Protein AF-A0A0Q4UFB0-F1 (afdb_monomer_lite)

Secondary structure (DSSP, 8-state):
--PPP----GGGSS---------------TT--THHHHHHHHHHHHHHHHHHHHHTGGG--TTSPPPPHHHHIIIII-HHHHHHHHHTT---HHHHHHHHHHHHHHHHHHTTSHHHHHHHHHHHHPPPEEEEEEEEEEEEEEEEEEETT---STTTTSSSPSEEEEEEEEEEEEEEEEEEEPPTTPPPHHHHHHHHHHHHHHHHHHHHHHHHHHHHHHHHHHHHHHHHHHHHHHHHHHHHHHHHHHHHHHHHHHHHHHHHHHTT--

Radius of gyration: 39.66 Å; chains: 1; bounding box: 91×58×121 Å

Foldseek 3Di:
DDWDDWACDLVPLPDDDTDDDDDDPPVDDQPDDCPVLVVLLVVLLVLQVVLLVVQQVVLDDPPDDDDDSVSSCVVAVVSVVQVVCVSVSNDDSVVSSVLSVRLSVNLSSVSPDPVNVVLSVCSSPFFFDWDKDKDKDKDWDWDWDWDQPAPPDPCCCPPVHGDTDTDTDIDIDIDTDIDRGTDPPRDHSVRSSVVSSVSSVVVVVVRVVVNVVVVVVVVVVVVVVVVVVVVVVVVVVVVVVVVVVVVVVVVVVVVVVVVVVVVVVD

Structure (mmCIF, N/CA/C/O backbone):
data_AF-A0A0Q4UFB0-F1
#
_entry.id   AF-A0A0Q4UFB0-F1
#
loop_
_atom_site.group_PDB
_atom_site.id
_atom_site.type_symbol
_atom_site.label_atom_id
_atom_site.label_alt_id
_atom_site.label_comp_id
_atom_site.label_asym_id
_atom_site.label_entity_id
_atom_site.label_seq_id
_atom_site.pdbx_PDB_ins_code
_atom_site.Cartn_x
_atom_site.Cartn_y
_atom_site.Cartn_z
_atom_site.occupancy
_atom_site.B_iso_or_equiv
_atom_site.auth_seq_id
_atom_site.auth_comp_id
_atom_site.auth_asym_id
_atom_site.auth_atom_id
_atom_site.pdbx_PDB_model_num
ATOM 1 N N . MET A 1 1 ? 20.503 4.995 -28.055 1.00 33.31 1 MET A N 1
ATOM 2 C CA . MET A 1 1 ? 19.972 6.249 -27.479 1.00 33.31 1 MET A CA 1
ATOM 3 C C . MET A 1 1 ? 19.959 6.023 -25.979 1.00 33.31 1 MET A C 1
ATOM 5 O O . MET A 1 1 ? 19.622 4.920 -25.585 1.00 33.31 1 MET A O 1
ATOM 9 N N . VAL A 1 2 ? 20.458 6.958 -25.170 1.00 28.50 2 VAL A N 1
ATOM 10 C CA . VAL A 1 2 ? 20.540 6.769 -23.712 1.00 28.50 2 VAL A CA 1
ATOM 11 C C . VAL A 1 2 ? 19.119 6.795 -23.151 1.00 28.50 2 VAL A C 1
ATOM 13 O O . VAL A 1 2 ? 18.465 7.832 -23.220 1.00 28.50 2 VAL A O 1
ATOM 16 N N . GLU A 1 3 ? 18.646 5.654 -22.652 1.00 32.62 3 GLU A N 1
ATOM 17 C CA . GLU A 1 3 ? 17.468 5.567 -21.790 1.00 32.62 3 GLU A CA 1
ATOM 18 C C . GLU A 1 3 ? 17.675 6.446 -20.566 1.00 32.62 3 GLU A C 1
ATOM 20 O O . GLU A 1 3 ? 18.623 6.258 -19.801 1.00 32.62 3 GLU A O 1
ATOM 25 N N . GLN A 1 4 ? 16.789 7.416 -20.381 1.00 36.94 4 GLN A N 1
ATOM 26 C CA . GLN A 1 4 ? 16.639 8.035 -19.077 1.00 36.94 4 GLN A CA 1
ATOM 27 C C . GLN A 1 4 ? 15.731 7.132 -18.243 1.00 36.94 4 GLN A C 1
ATOM 29 O O . GLN A 1 4 ? 14.724 6.668 -18.773 1.00 36.94 4 GLN A O 1
ATOM 34 N N . PRO A 1 5 ? 16.081 6.855 -16.979 1.00 38.03 5 PRO A N 1
ATOM 35 C CA . PRO A 1 5 ? 15.213 6.096 -16.093 1.00 38.03 5 PRO A CA 1
ATOM 36 C C . PRO A 1 5 ? 13.892 6.848 -15.899 1.00 38.03 5 PRO A C 1
ATOM 38 O O . PRO A 1 5 ? 13.923 8.040 -15.580 1.00 38.03 5 PRO A O 1
ATOM 41 N N . VAL A 1 6 ? 12.749 6.156 -16.034 1.00 45.28 6 VAL A N 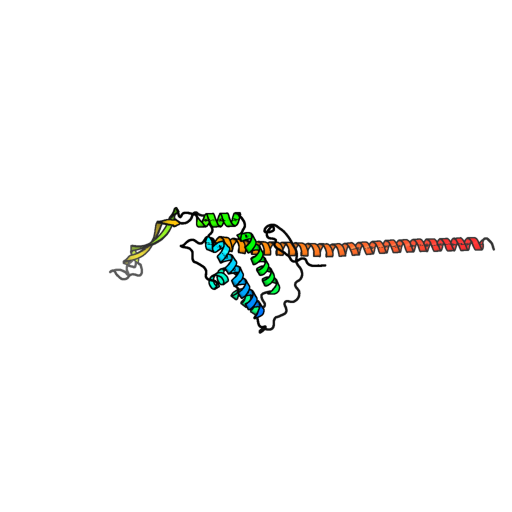1
ATOM 42 C CA . VAL A 1 6 ? 11.475 6.658 -15.499 1.00 45.28 6 VAL A CA 1
ATOM 43 C C . VAL A 1 6 ? 11.730 6.959 -14.030 1.00 45.28 6 VAL A C 1
ATOM 45 O O . VAL A 1 6 ? 12.023 6.052 -13.254 1.00 45.28 6 VAL A O 1
ATOM 48 N N . SER A 1 7 ? 11.648 8.231 -13.669 1.00 43.16 7 SER A N 1
ATOM 49 C CA . SER A 1 7 ? 11.701 8.668 -12.284 1.00 43.16 7 SER A CA 1
ATOM 50 C C . SER A 1 7 ? 10.412 9.409 -11.962 1.00 43.16 7 SER A C 1
ATOM 52 O O . SER A 1 7 ? 9.940 10.232 -12.741 1.00 43.16 7 SER A O 1
ATOM 54 N N . VAL A 1 8 ? 9.815 9.089 -10.829 1.00 45.31 8 VAL A N 1
ATOM 55 C CA . VAL A 1 8 ? 8.730 9.795 -10.176 1.00 45.31 8 VAL A CA 1
ATOM 56 C C . VAL A 1 8 ? 9.411 10.801 -9.266 1.00 45.31 8 VAL A C 1
ATOM 58 O O . VAL A 1 8 ? 9.868 10.487 -8.167 1.00 45.31 8 VAL A O 1
ATOM 61 N N . VAL A 1 9 ? 9.527 12.035 -9.743 1.00 47.06 9 VAL A N 1
ATOM 62 C CA . VAL A 1 9 ? 10.063 13.124 -8.930 1.00 47.06 9 VAL A CA 1
ATOM 63 C C . VAL A 1 9 ? 9.059 13.452 -7.810 1.00 47.06 9 VAL A C 1
ATOM 65 O O . VAL A 1 9 ? 7.849 13.313 -7.981 1.00 47.06 9 VAL A O 1
ATOM 68 N N . ALA A 1 10 ? 9.533 13.929 -6.653 1.00 50.16 10 ALA A N 1
ATOM 69 C CA . ALA A 1 10 ? 8.697 14.393 -5.527 1.00 50.16 10 ALA A CA 1
ATOM 70 C C . ALA A 1 10 ? 7.563 15.338 -5.957 1.00 50.16 10 ALA A C 1
ATOM 72 O O . ALA A 1 10 ? 6.443 15.289 -5.449 1.00 50.16 10 ALA A O 1
ATOM 73 N N . SER A 1 11 ? 7.908 16.231 -6.888 1.00 42.00 11 SER A N 1
ATOM 74 C CA . SER A 1 11 ? 7.059 17.252 -7.497 1.00 42.00 11 SER A CA 1
ATOM 75 C C . SER A 1 11 ? 6.153 16.704 -8.598 1.00 42.00 11 SER A C 1
ATOM 77 O O . SER A 1 11 ? 5.335 17.448 -9.124 1.00 42.00 11 SER A O 1
ATOM 79 N N . GLU A 1 12 ? 6.298 15.420 -8.928 1.00 43.69 12 GLU A N 1
ATOM 80 C CA . GLU A 1 12 ? 5.693 14.733 -10.063 1.00 43.69 12 GLU A CA 1
ATOM 81 C C . GLU A 1 12 ? 4.787 13.553 -9.670 1.00 43.69 12 GLU A C 1
ATOM 83 O O . GLU A 1 12 ? 4.378 12.737 -10.499 1.00 43.69 12 GLU A O 1
ATOM 88 N N . LEU A 1 13 ? 4.274 13.547 -8.438 1.00 52.03 13 LEU A N 1
ATOM 89 C CA . LEU A 1 13 ? 2.936 12.978 -8.209 1.00 52.03 13 LEU A CA 1
ATOM 90 C C . LEU A 1 13 ? 1.891 13.538 -9.227 1.00 52.03 13 LEU A C 1
ATOM 92 O O . LEU A 1 13 ? 0.859 12.899 -9.445 1.00 52.03 13 LEU A O 1
ATOM 96 N N . PRO A 1 14 ? 2.190 14.666 -9.913 1.00 43.44 14 PRO A N 1
ATOM 97 C CA . PRO A 1 14 ? 1.854 14.958 -11.318 1.00 43.44 14 PRO A CA 1
ATOM 98 C C . PRO A 1 14 ? 3.052 15.029 -12.330 1.00 43.44 14 PRO A C 1
ATOM 100 O O . PRO A 1 14 ? 3.795 16.001 -12.339 1.00 43.44 14 PRO A O 1
ATOM 103 N N . ALA A 1 15 ? 3.089 14.074 -13.283 1.00 38.97 15 ALA A N 1
ATOM 104 C CA . ALA A 1 15 ? 3.733 14.062 -14.634 1.00 38.97 15 ALA A CA 1
ATOM 105 C C . ALA A 1 15 ? 5.214 13.612 -14.866 1.00 38.97 15 ALA A C 1
ATOM 107 O O . ALA A 1 15 ? 6.107 14.147 -14.251 1.00 38.97 15 ALA A O 1
ATOM 108 N N . ALA A 1 16 ? 5.402 12.706 -15.863 1.00 43.06 16 ALA A N 1
ATOM 109 C CA . ALA A 1 16 ? 6.577 12.354 -16.727 1.00 43.06 16 ALA A CA 1
ATOM 110 C C . ALA A 1 16 ? 7.787 11.501 -16.210 1.00 43.06 16 ALA A C 1
ATOM 112 O O . ALA A 1 16 ? 8.073 11.584 -15.031 1.00 43.06 16 ALA A O 1
ATOM 113 N N . ILE A 1 17 ? 8.579 10.674 -16.953 1.00 36.44 17 ILE A N 1
ATOM 114 C CA . ILE A 1 17 ? 8.598 9.975 -18.291 1.00 36.44 17 ILE A CA 1
ATOM 115 C C . ILE A 1 17 ? 9.788 8.926 -18.356 1.00 36.44 17 ILE A C 1
ATOM 117 O O . ILE A 1 17 ? 10.865 9.240 -17.861 1.00 36.44 17 ILE A O 1
ATOM 121 N N . ALA A 1 18 ? 9.586 7.794 -19.079 1.00 42.62 18 ALA A N 1
ATOM 122 C CA . ALA A 1 18 ? 10.374 6.931 -20.037 1.00 42.62 18 ALA A CA 1
ATOM 123 C C . ALA A 1 18 ? 11.160 5.592 -19.732 1.00 42.62 18 ALA A C 1
ATOM 125 O O . ALA A 1 18 ? 12.026 5.581 -18.865 1.00 42.62 18 ALA A O 1
ATOM 126 N N . PRO A 1 19 ? 10.990 4.506 -20.561 1.00 48.84 19 PRO A N 1
ATOM 127 C CA . PRO A 1 19 ? 11.542 3.131 -20.382 1.00 48.84 19 PRO A CA 1
ATOM 128 C C . PRO A 1 19 ? 12.418 2.553 -21.552 1.00 48.84 19 PRO A C 1
ATOM 130 O O . PRO A 1 19 ? 12.315 3.045 -22.674 1.00 48.84 19 PRO A O 1
ATOM 133 N N . GLU A 1 20 ? 13.095 1.391 -21.393 1.00 31.03 20 GLU A N 1
ATOM 134 C CA . GLU A 1 20 ? 13.168 0.329 -22.438 1.00 31.03 20 GLU A CA 1
ATOM 135 C C . GLU A 1 20 ? 13.152 -1.136 -21.916 1.00 31.03 20 GLU A C 1
ATOM 137 O O . GLU A 1 20 ? 13.591 -1.496 -20.828 1.00 31.03 20 GLU A O 1
ATOM 142 N N . ALA A 1 21 ? 12.643 -1.979 -22.828 1.00 29.50 21 ALA A N 1
ATOM 143 C CA . ALA A 1 21 ? 13.107 -3.312 -23.223 1.00 29.50 21 ALA A CA 1
ATOM 144 C C . ALA A 1 21 ? 12.996 -4.493 -22.247 1.00 29.50 21 ALA A C 1
ATOM 146 O O . ALA A 1 21 ? 13.940 -4.942 -21.604 1.00 29.50 21 ALA A O 1
ATOM 147 N N . ALA A 1 22 ? 11.869 -5.189 -22.400 1.00 38.50 22 ALA A N 1
ATOM 148 C CA . ALA A 1 22 ? 11.826 -6.640 -22.320 1.00 38.50 22 ALA A CA 1
ATOM 149 C C . ALA A 1 22 ? 12.926 -7.279 -23.197 1.00 38.50 22 ALA A C 1
ATOM 151 O O . ALA A 1 22 ? 12.771 -7.359 -24.415 1.00 38.50 22 ALA A O 1
ATOM 152 N N . LYS A 1 23 ? 13.994 -7.796 -22.578 1.00 33.97 23 LYS A N 1
ATOM 153 C CA . LYS A 1 23 ? 14.744 -8.964 -23.060 1.00 33.97 23 LYS A CA 1
ATOM 154 C C . LYS A 1 23 ? 15.287 -9.768 -21.880 1.00 33.97 23 LYS A C 1
ATOM 156 O O . LYS A 1 23 ? 15.921 -9.237 -20.982 1.00 33.97 23 LYS A O 1
ATOM 161 N N . ALA A 1 24 ? 15.050 -11.075 -21.982 1.00 32.81 24 ALA A N 1
ATOM 162 C CA . ALA A 1 24 ? 15.431 -12.148 -21.073 1.00 32.81 24 ALA A CA 1
ATOM 163 C C . ALA A 1 24 ? 14.718 -12.147 -19.709 1.00 32.81 24 ALA A C 1
ATOM 165 O O . ALA A 1 24 ? 15.318 -11.891 -18.670 1.00 32.81 24 ALA A O 1
ATOM 166 N N . ALA A 1 25 ? 13.484 -12.668 -19.697 1.00 35.00 25 ALA A N 1
ATOM 167 C CA . ALA A 1 25 ? 13.156 -13.640 -18.658 1.00 35.00 25 ALA A CA 1
ATOM 168 C C . ALA A 1 25 ? 14.159 -14.795 -18.810 1.00 35.00 25 ALA A C 1
ATOM 170 O O . ALA A 1 25 ? 13.927 -15.764 -19.537 1.00 35.00 25 ALA A O 1
ATOM 171 N N . ALA A 1 26 ? 15.342 -14.645 -18.213 1.00 39.25 26 ALA A N 1
ATOM 172 C CA . ALA A 1 26 ? 16.204 -15.776 -17.972 1.00 39.25 26 ALA A CA 1
ATOM 173 C C . ALA A 1 26 ? 15.365 -16.708 -17.103 1.00 39.25 26 ALA A C 1
ATOM 175 O O . ALA A 1 26 ? 15.038 -16.357 -15.970 1.00 39.25 26 ALA A O 1
ATOM 176 N N . LYS A 1 27 ? 14.957 -17.858 -17.654 1.00 40.69 27 LYS A N 1
ATOM 177 C CA . LYS A 1 27 ? 14.458 -18.972 -16.849 1.00 40.69 27 LYS A CA 1
ATOM 178 C C . LYS A 1 27 ? 15.505 -19.201 -15.764 1.00 40.69 27 LYS A C 1
ATOM 180 O O . LYS A 1 27 ? 16.564 -19.764 -16.037 1.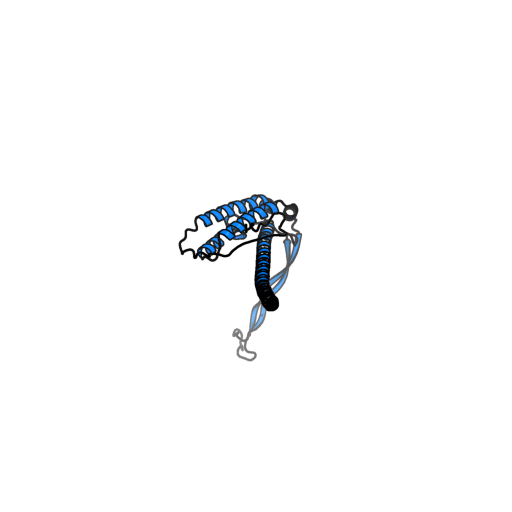00 40.69 27 LYS A O 1
ATOM 185 N N . ARG A 1 28 ? 15.247 -18.688 -14.562 1.00 49.62 28 ARG A N 1
ATOM 186 C CA . ARG A 1 28 ? 16.060 -18.988 -13.395 1.00 49.62 28 ARG A CA 1
ATOM 187 C C . ARG A 1 28 ? 15.845 -20.464 -13.137 1.00 49.62 28 ARG A C 1
ATOM 189 O O . ARG A 1 28 ? 14.721 -20.907 -12.931 1.00 49.62 28 ARG A O 1
ATOM 196 N N . THR A 1 29 ? 16.929 -21.216 -13.232 1.00 44.16 29 THR A N 1
ATOM 197 C CA . THR A 1 29 ? 16.990 -22.608 -12.817 1.00 44.16 29 THR A CA 1
ATOM 198 C C . THR A 1 29 ? 16.455 -22.691 -11.390 1.00 44.16 29 THR A C 1
ATOM 200 O O . THR A 1 29 ? 16.912 -21.938 -10.521 1.00 44.16 29 THR A O 1
ATOM 203 N N . GLU A 1 30 ? 15.468 -23.560 -11.158 1.00 41.56 30 GLU A N 1
ATOM 204 C CA . GLU A 1 30 ? 15.007 -23.908 -9.812 1.00 41.56 30 GLU A CA 1
ATOM 205 C C . GLU A 1 30 ? 16.241 -24.189 -8.940 1.00 41.56 30 GLU A C 1
ATOM 207 O O . GLU A 1 30 ? 17.029 -25.087 -9.236 1.00 41.56 30 GLU A O 1
ATOM 212 N N . GLY A 1 31 ? 16.473 -23.352 -7.924 1.00 47.19 31 GLY A N 1
ATOM 213 C CA . GLY A 1 31 ? 17.641 -23.453 -7.039 1.00 47.19 31 GLY A CA 1
ATOM 214 C C . GLY A 1 31 ? 18.626 -22.277 -7.061 1.00 47.19 31 GLY A C 1
ATOM 215 O O . GLY A 1 31 ? 19.578 -22.289 -6.279 1.00 47.19 31 GLY A O 1
ATOM 216 N N . ALA A 1 32 ? 18.420 -21.233 -7.874 1.00 56.84 32 ALA A N 1
ATOM 217 C CA . ALA A 1 32 ? 19.197 -19.997 -7.735 1.00 56.84 32 ALA A CA 1
ATOM 218 C C . ALA A 1 32 ? 18.972 -19.372 -6.340 1.00 56.84 32 ALA A C 1
ATOM 220 O O . ALA A 1 32 ? 17.853 -19.033 -5.956 1.00 56.84 32 ALA A O 1
ATOM 221 N N . SER A 1 33 ? 20.047 -19.241 -5.559 1.00 66.94 33 SER A N 1
ATOM 222 C CA . SER A 1 33 ? 20.008 -18.705 -4.196 1.00 66.94 33 SER A CA 1
ATOM 223 C C . SER A 1 33 ? 19.506 -17.256 -4.184 1.00 66.94 33 SER A C 1
ATOM 225 O O . SER A 1 33 ? 20.236 -16.351 -4.581 1.00 66.94 33 SER A O 1
ATOM 227 N N . LEU A 1 34 ? 18.294 -17.025 -3.661 1.00 82.31 34 LEU A N 1
ATOM 228 C CA . LEU A 1 34 ? 17.682 -15.692 -3.493 1.00 82.31 34 LEU A CA 1
ATOM 229 C C . LEU A 1 34 ? 18.312 -14.867 -2.349 1.00 82.31 34 LEU A C 1
ATOM 231 O O . LEU A 1 34 ? 17.641 -14.106 -1.648 1.00 82.31 34 LEU A O 1
ATOM 235 N N . LYS A 1 35 ? 19.595 -15.087 -2.050 1.00 86.81 35 LYS A N 1
ATOM 236 C CA . LYS A 1 35 ? 20.258 -14.502 -0.878 1.00 86.81 35 LYS A CA 1
ATOM 237 C C . LYS A 1 35 ? 20.377 -12.982 -0.996 1.00 86.81 35 LYS A C 1
ATOM 239 O O . LYS A 1 35 ? 20.188 -12.290 0.003 1.00 86.81 35 LYS A O 1
ATOM 244 N N . ALA A 1 36 ? 20.685 -12.476 -2.189 1.00 87.62 36 ALA A N 1
ATOM 245 C CA . ALA A 1 36 ? 20.819 -11.043 -2.436 1.00 87.62 36 ALA A CA 1
ATOM 246 C C . ALA A 1 36 ? 19.458 -10.335 -2.354 1.00 87.62 36 ALA A C 1
ATOM 248 O O . ALA A 1 36 ? 19.340 -9.289 -1.722 1.00 87.62 36 ALA A O 1
ATOM 249 N N . GLU A 1 37 ? 18.423 -10.956 -2.911 1.00 91.06 37 GLU A N 1
ATOM 250 C CA . GLU A 1 37 ? 17.041 -10.487 -2.909 1.00 91.06 37 GLU A CA 1
ATOM 251 C C . GLU A 1 37 ? 16.497 -10.426 -1.483 1.00 91.06 37 GLU A C 1
ATOM 253 O O . GLU A 1 37 ? 16.004 -9.389 -1.048 1.00 91.06 37 GLU A O 1
ATOM 258 N N . ARG A 1 38 ? 16.678 -11.496 -0.695 1.00 92.94 38 ARG A N 1
ATOM 259 C CA . ARG A 1 38 ? 16.293 -11.518 0.728 1.00 92.94 38 ARG A CA 1
ATOM 260 C C . ARG A 1 38 ? 16.984 -10.418 1.526 1.00 92.94 38 ARG A C 1
ATOM 262 O O . ARG A 1 38 ? 16.346 -9.769 2.351 1.00 92.94 38 ARG A O 1
ATOM 269 N N . ALA A 1 39 ? 18.281 -10.210 1.298 1.00 93.88 39 ALA A N 1
ATOM 270 C CA . ALA A 1 39 ? 19.032 -9.157 1.975 1.00 93.88 39 ALA A CA 1
ATOM 271 C C . ALA A 1 39 ? 18.517 -7.761 1.595 1.00 93.88 39 ALA A C 1
ATOM 273 O O . ALA A 1 39 ? 18.386 -6.902 2.468 1.00 93.88 39 ALA A O 1
ATOM 274 N N . PHE A 1 40 ? 18.187 -7.552 0.317 1.00 95.00 40 PHE A N 1
ATOM 275 C CA . PHE A 1 40 ? 17.595 -6.310 -0.163 1.00 95.00 40 PHE A CA 1
ATOM 276 C C . PHE A 1 40 ? 16.246 -6.036 0.505 1.00 95.00 40 PHE A C 1
ATOM 278 O O . PHE A 1 40 ? 16.110 -4.998 1.150 1.00 95.00 40 PHE A O 1
ATOM 285 N N . TYR A 1 41 ? 15.287 -6.965 0.420 1.00 95.62 41 TYR A N 1
ATOM 286 C CA . TYR A 1 41 ? 13.958 -6.740 0.988 1.00 95.62 41 TYR A CA 1
ATOM 287 C C . TYR A 1 41 ? 14.003 -6.550 2.499 1.00 95.62 41 TYR A C 1
ATOM 289 O O . TYR A 1 41 ? 13.348 -5.652 3.012 1.00 95.62 41 TYR A O 1
ATOM 297 N N . LYS A 1 42 ? 14.832 -7.319 3.215 1.00 95.94 42 LYS A N 1
ATOM 298 C CA . LYS A 1 42 ? 15.012 -7.126 4.657 1.00 95.94 42 LYS A CA 1
ATOM 299 C C . LYS A 1 42 ? 15.469 -5.700 4.979 1.00 95.94 42 LYS A C 1
ATOM 301 O O . LYS A 1 42 ? 14.875 -5.043 5.830 1.00 95.94 42 LYS A O 1
ATOM 306 N N . ARG A 1 43 ? 16.501 -5.209 4.283 1.00 96.50 43 ARG A N 1
ATOM 307 C CA . ARG A 1 43 ? 17.007 -3.840 4.464 1.00 96.50 43 ARG A CA 1
ATOM 308 C C . ARG A 1 43 ? 15.951 -2.800 4.089 1.00 96.50 43 ARG A C 1
ATOM 310 O O . ARG A 1 43 ? 15.820 -1.790 4.773 1.00 96.50 43 ARG A O 1
ATOM 317 N N . PHE A 1 44 ? 15.208 -3.048 3.015 1.00 96.81 44 PHE A N 1
ATOM 318 C CA . PHE A 1 44 ? 14.140 -2.167 2.567 1.00 96.81 44 PHE A CA 1
ATOM 319 C C . PHE A 1 44 ? 13.026 -2.054 3.613 1.00 96.81 44 PHE A C 1
ATOM 321 O O . PHE A 1 44 ? 12.683 -0.947 4.013 1.00 96.81 44 PHE A O 1
ATOM 328 N N . VAL A 1 45 ? 12.523 -3.184 4.123 1.00 97.31 45 VAL A N 1
ATOM 329 C CA . VAL A 1 45 ? 11.520 -3.231 5.198 1.00 97.31 45 VAL A CA 1
ATOM 330 C C . VAL A 1 45 ? 12.015 -2.473 6.426 1.00 97.31 45 VAL A C 1
ATOM 332 O O . VAL A 1 45 ? 11.267 -1.685 6.994 1.00 97.31 45 VAL A O 1
ATOM 335 N N . GLU A 1 46 ? 13.278 -2.652 6.823 1.00 97.06 46 GLU A N 1
ATOM 336 C CA . GLU A 1 46 ? 13.868 -1.924 7.953 1.00 97.06 46 GLU A CA 1
ATOM 337 C C . GLU A 1 46 ? 13.850 -0.401 7.738 1.00 97.06 46 GLU A C 1
ATOM 339 O O . GLU A 1 46 ? 13.428 0.341 8.627 1.00 97.06 46 GLU A O 1
ATOM 344 N N . GLN A 1 47 ? 14.249 0.071 6.556 1.00 97.19 47 GLN A N 1
ATOM 345 C CA . GLN A 1 47 ? 14.250 1.498 6.220 1.00 97.19 47 GLN A CA 1
ATOM 346 C C . GLN A 1 47 ? 12.833 2.072 6.113 1.00 97.19 47 GLN A C 1
ATOM 348 O O . GLN A 1 47 ? 12.549 3.136 6.664 1.00 97.19 47 GLN A O 1
ATOM 353 N N . TYR A 1 48 ? 11.933 1.359 5.439 1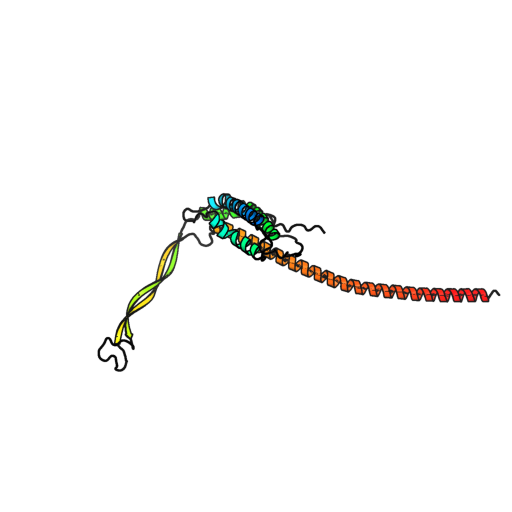.00 97.19 48 TYR A N 1
ATOM 354 C CA . TYR A 1 48 ? 10.567 1.805 5.186 1.00 97.19 48 TYR A CA 1
ATOM 355 C C . TYR A 1 48 ? 9.718 1.803 6.463 1.00 97.19 48 TYR A C 1
ATOM 357 O O . TYR A 1 48 ? 8.988 2.756 6.737 1.00 97.19 48 TYR A O 1
ATOM 365 N N . HIS A 1 49 ? 9.901 0.798 7.321 1.00 97.50 49 HIS A N 1
ATOM 366 C CA . HIS A 1 49 ? 9.329 0.790 8.663 1.00 97.50 49 HIS A CA 1
ATOM 367 C C . HIS A 1 49 ? 9.917 1.910 9.533 1.00 97.50 49 HIS A C 1
ATOM 369 O O . HIS A 1 49 ? 9.180 2.567 10.264 1.00 97.50 49 HIS A O 1
ATOM 375 N N . GLY A 1 50 ? 11.220 2.194 9.426 1.00 97.06 50 GLY A N 1
ATOM 376 C CA . GLY A 1 50 ? 11.844 3.339 10.098 1.00 97.06 50 GLY A CA 1
ATOM 377 C C . GLY A 1 50 ? 11.234 4.683 9.676 1.00 97.06 50 GLY A C 1
ATOM 378 O O . GLY A 1 50 ? 10.955 5.536 10.523 1.00 97.06 50 GLY A O 1
ATOM 379 N N . LEU A 1 51 ? 10.945 4.862 8.384 1.00 96.69 51 LEU A N 1
ATOM 380 C CA . LEU A 1 51 ? 10.211 6.027 7.882 1.00 96.69 51 LEU A CA 1
ATOM 381 C C . LEU A 1 51 ? 8.812 6.116 8.512 1.00 96.69 51 LEU A C 1
ATOM 383 O O . LEU A 1 51 ? 8.430 7.171 9.023 1.00 96.69 51 LEU A O 1
ATOM 387 N N . TYR A 1 52 ? 8.066 5.010 8.534 1.00 96.94 52 TYR A N 1
ATOM 388 C CA . TYR A 1 52 ? 6.744 4.950 9.162 1.00 96.94 52 TYR A CA 1
ATOM 389 C C . TYR A 1 52 ? 6.795 5.328 10.651 1.00 96.94 52 TYR A C 1
ATOM 391 O O . TYR A 1 52 ? 6.053 6.202 11.108 1.00 96.94 52 TYR A O 1
ATOM 399 N N . GLN A 1 53 ? 7.730 4.736 11.396 1.00 97.12 53 GLN A N 1
ATOM 400 C CA . GLN A 1 53 ? 7.909 4.987 12.825 1.00 97.12 53 GLN A CA 1
ATOM 401 C C . GLN A 1 53 ? 8.299 6.430 13.148 1.00 97.12 53 GLN A C 1
ATOM 403 O O . GLN A 1 53 ? 7.928 6.956 14.193 1.00 97.12 53 GLN A O 1
ATOM 408 N N . THR A 1 54 ? 9.055 7.086 12.274 1.00 96.38 54 THR A N 1
ATOM 409 C CA . THR A 1 54 ? 9.521 8.457 12.520 1.00 96.38 54 THR A CA 1
ATOM 410 C C . THR A 1 54 ? 8.508 9.509 12.083 1.00 96.38 54 THR A C 1
ATOM 412 O O . THR A 1 54 ? 8.419 10.561 12.714 1.00 96.38 54 THR A O 1
ATOM 415 N N . ARG A 1 55 ? 7.738 9.250 11.019 1.00 94.88 55 ARG A N 1
ATOM 416 C CA . ARG A 1 55 ? 6.867 10.258 10.392 1.00 94.88 55 ARG A CA 1
ATOM 417 C C . ARG A 1 55 ? 5.378 10.073 10.670 1.00 94.88 55 ARG A C 1
ATOM 419 O O . ARG A 1 55 ? 4.666 11.069 10.726 1.00 94.88 55 ARG A O 1
ATOM 426 N N . PHE A 1 56 ? 4.905 8.844 10.871 1.00 95.19 56 PHE A N 1
ATOM 427 C CA . PHE A 1 56 ? 3.472 8.531 10.986 1.00 95.19 56 PHE A CA 1
ATOM 428 C C . PHE A 1 56 ? 3.089 8.065 12.388 1.00 95.19 56 PHE A C 1
ATOM 430 O O . PHE A 1 56 ? 2.096 8.534 12.943 1.00 95.19 56 PHE A O 1
ATOM 437 N N . GLU A 1 57 ? 3.906 7.209 12.998 1.00 95.31 57 GLU A N 1
ATOM 438 C CA . GLU A 1 57 ? 3.672 6.680 14.348 1.00 95.31 57 GLU A CA 1
ATOM 439 C C . GLU A 1 57 ? 3.523 7.761 15.446 1.00 95.31 57 GLU A C 1
ATOM 441 O O . GLU A 1 57 ? 2.708 7.563 16.349 1.00 95.31 57 GLU A O 1
ATOM 446 N N . PRO A 1 58 ? 4.179 8.946 15.392 1.00 95.94 58 PRO A N 1
ATOM 447 C CA . PRO A 1 58 ? 3.935 10.015 16.369 1.00 95.94 58 PRO A CA 1
ATOM 448 C C . PRO A 1 58 ? 2.498 10.568 16.370 1.00 95.94 58 PRO A C 1
ATOM 450 O O . PRO A 1 58 ? 2.111 11.285 17.300 1.00 95.94 58 PRO A O 1
ATOM 453 N N . PHE A 1 59 ? 1.710 10.268 15.333 1.00 94.62 59 PHE A N 1
ATOM 454 C CA . PHE A 1 59 ? 0.303 10.655 15.196 1.00 94.62 59 PHE A CA 1
ATOM 455 C C . PHE A 1 59 ? -0.675 9.531 15.558 1.00 94.62 59 PHE A C 1
ATOM 457 O O . PHE A 1 59 ? -1.888 9.723 15.451 1.00 94.62 59 PHE A O 1
ATOM 464 N N . ARG A 1 60 ? -0.167 8.384 16.023 1.00 94.19 60 ARG A N 1
ATOM 465 C CA . ARG A 1 60 ? -0.971 7.272 16.530 1.00 94.19 60 ARG A CA 1
ATOM 466 C C . ARG A 1 60 ? -1.777 7.691 17.762 1.00 94.19 60 ARG A C 1
ATOM 468 O O . ARG A 1 60 ? -1.269 8.382 18.650 1.00 94.19 60 ARG A O 1
ATOM 475 N N . ARG A 1 61 ? -3.026 7.233 17.853 1.00 91.62 61 ARG A N 1
ATOM 476 C CA . ARG A 1 61 ? -3.865 7.375 19.050 1.00 91.62 61 ARG A CA 1
ATOM 477 C C . ARG A 1 61 ? -3.701 6.158 19.958 1.00 91.62 61 ARG A C 1
ATOM 479 O O . ARG A 1 61 ? -3.327 5.079 19.516 1.00 91.62 61 ARG A O 1
ATOM 486 N N . ALA A 1 62 ? -4.002 6.308 21.247 1.00 88.94 62 ALA A N 1
ATOM 487 C CA . ALA A 1 62 ? -3.805 5.236 22.233 1.00 88.94 62 ALA A CA 1
ATOM 488 C C . ALA A 1 62 ? -4.555 3.932 21.890 1.00 88.94 62 ALA A C 1
ATOM 490 O O . ALA A 1 62 ? -4.071 2.845 22.187 1.00 88.94 62 ALA A O 1
ATOM 491 N N . GLU A 1 63 ? -5.712 4.067 21.250 1.00 86.62 63 GLU A N 1
ATOM 492 C CA . GLU A 1 63 ? -6.598 2.987 20.805 1.00 86.62 63 GLU A CA 1
ATOM 493 C C . GLU A 1 63 ? -6.159 2.284 19.514 1.00 86.62 63 GLU A C 1
ATOM 495 O O . GLU A 1 63 ? -6.648 1.195 19.223 1.00 86.62 63 GLU A O 1
ATOM 500 N N . ASP A 1 64 ? -5.238 2.873 18.750 1.00 89.12 64 ASP A N 1
ATOM 501 C CA . ASP A 1 64 ? -4.764 2.267 17.512 1.00 89.12 64 ASP A CA 1
ATOM 502 C C . ASP A 1 64 ? -3.691 1.221 17.803 1.00 89.12 64 ASP A C 1
ATOM 504 O O . ASP A 1 64 ? -2.767 1.445 18.600 1.00 89.12 64 ASP A O 1
ATOM 508 N N . LYS A 1 65 ? -3.760 0.096 17.086 1.00 90.44 65 LYS A N 1
ATOM 509 C CA . LYS A 1 65 ? -2.735 -0.943 17.148 1.00 90.44 65 LYS A CA 1
ATOM 510 C C . LYS A 1 65 ? -1.401 -0.387 16.651 1.00 90.44 65 LYS A C 1
ATOM 512 O O . LYS A 1 65 ? -1.303 0.124 15.539 1.00 90.44 65 LYS A O 1
ATOM 517 N N . ARG A 1 66 ? -0.364 -0.539 17.473 1.00 92.94 66 ARG A N 1
ATOM 518 C CA . ARG A 1 66 ? 1.017 -0.317 17.050 1.00 92.94 66 ARG A CA 1
ATOM 519 C C . ARG A 1 66 ? 1.474 -1.512 16.224 1.00 92.94 66 ARG A C 1
ATOM 521 O O . ARG A 1 66 ? 1.411 -2.637 16.713 1.00 92.94 66 ARG A O 1
ATOM 528 N N . LEU A 1 67 ? 1.937 -1.252 15.009 1.00 92.25 67 LEU A N 1
ATOM 529 C CA . LEU A 1 67 ? 2.471 -2.289 14.134 1.00 92.25 67 LEU A CA 1
ATOM 530 C C . LEU A 1 67 ? 3.903 -2.624 14.550 1.00 92.25 67 LEU A C 1
ATOM 532 O O . LEU A 1 67 ? 4.731 -1.730 14.753 1.00 92.25 67 LEU A O 1
ATOM 536 N N . ASN A 1 68 ? 4.189 -3.915 14.701 1.00 93.75 68 ASN A N 1
ATOM 537 C CA . ASN A 1 68 ? 5.571 -4.382 14.747 1.00 93.75 68 ASN A CA 1
ATOM 538 C C . ASN A 1 68 ? 6.143 -4.472 13.314 1.00 93.75 68 ASN A C 1
ATOM 540 O O . ASN A 1 68 ? 5.426 -4.267 12.337 1.00 93.75 68 ASN A O 1
ATOM 544 N N . ARG A 1 69 ? 7.446 -4.747 13.177 1.00 94.56 69 ARG A N 1
ATOM 545 C CA . ARG A 1 69 ? 8.104 -4.760 11.860 1.00 94.56 69 ARG A CA 1
ATOM 546 C C . ARG A 1 69 ? 7.522 -5.817 10.918 1.00 94.56 69 ARG A C 1
ATOM 548 O O . ARG A 1 69 ? 7.381 -5.537 9.735 1.00 94.56 69 ARG A O 1
ATOM 555 N N . ASP A 1 70 ? 7.213 -6.997 11.435 1.00 93.50 70 ASP A N 1
ATOM 556 C CA . ASP A 1 70 ? 6.750 -8.118 10.617 1.00 93.50 70 ASP A CA 1
ATOM 557 C C . ASP A 1 70 ? 5.297 -7.869 10.174 1.00 93.50 70 ASP A C 1
ATOM 559 O O . ASP A 1 70 ? 4.977 -7.970 8.998 1.00 93.50 70 ASP A O 1
ATOM 563 N N . GLU A 1 71 ? 4.452 -7.357 11.075 1.00 94.31 71 GLU A N 1
ATOM 564 C CA . GLU A 1 71 ? 3.106 -6.877 10.742 1.00 94.31 71 GLU A CA 1
ATOM 565 C C . GLU A 1 71 ? 3.135 -5.712 9.749 1.00 94.31 71 GLU A C 1
ATOM 567 O O . GLU A 1 71 ? 2.232 -5.580 8.926 1.00 94.31 71 GLU A O 1
ATOM 572 N N . PHE A 1 72 ? 4.134 -4.831 9.831 1.00 96.69 72 PHE A N 1
ATOM 573 C CA . PHE A 1 72 ? 4.318 -3.761 8.858 1.00 96.69 72 PHE A CA 1
ATOM 574 C C . PHE A 1 72 ? 4.708 -4.322 7.486 1.00 96.69 72 PHE A C 1
ATOM 576 O O . PHE A 1 72 ? 4.143 -3.900 6.481 1.00 96.69 72 PHE A O 1
ATOM 583 N N . ASP A 1 73 ? 5.627 -5.287 7.429 1.00 96.12 73 ASP A N 1
ATOM 584 C CA . ASP A 1 73 ? 5.980 -5.965 6.182 1.00 96.12 73 ASP A CA 1
ATOM 585 C C . ASP A 1 73 ? 4.740 -6.602 5.544 1.00 96.12 73 ASP A C 1
ATOM 587 O O . ASP A 1 73 ? 4.380 -6.228 4.429 1.00 96.12 73 ASP A O 1
ATOM 591 N N . ASP A 1 74 ? 4.005 -7.429 6.290 1.00 94.06 74 ASP A N 1
ATOM 592 C CA . ASP A 1 74 ? 2.793 -8.114 5.817 1.00 94.06 74 ASP A CA 1
ATOM 593 C C . ASP A 1 74 ? 1.724 -7.147 5.277 1.00 94.06 74 ASP A C 1
ATOM 595 O O . ASP A 1 74 ? 0.987 -7.464 4.342 1.00 94.06 74 ASP A O 1
ATOM 599 N N . ASN A 1 75 ? 1.630 -5.946 5.855 1.00 91.75 75 ASN A N 1
ATOM 600 C CA . ASN A 1 75 ? 0.626 -4.954 5.481 1.00 91.75 75 ASN A CA 1
ATOM 601 C C . ASN A 1 75 ? 1.039 -4.017 4.342 1.00 91.75 75 ASN A C 1
ATOM 603 O O . ASN A 1 75 ? 0.157 -3.354 3.790 1.00 91.75 75 ASN A O 1
ATOM 607 N N . PHE A 1 76 ? 2.328 -3.882 4.037 1.00 94.06 76 PHE A N 1
ATOM 608 C CA . PHE A 1 76 ? 2.807 -2.825 3.141 1.00 94.06 76 PHE A CA 1
ATOM 609 C C . PHE A 1 76 ? 3.776 -3.322 2.081 1.00 94.06 76 PHE A C 1
ATOM 611 O O . PHE A 1 76 ? 3.570 -3.051 0.900 1.00 94.06 76 PHE A O 1
ATOM 618 N N . VAL A 1 77 ? 4.835 -4.019 2.484 1.00 94.94 77 VAL A N 1
ATOM 619 C CA . VAL A 1 77 ? 5.908 -4.415 1.564 1.00 94.94 77 VAL A CA 1
ATOM 620 C C . VAL A 1 77 ? 5.654 -5.808 0.997 1.00 94.94 77 VAL A C 1
ATOM 622 O O . VAL A 1 77 ? 5.913 -6.025 -0.186 1.00 94.94 77 VAL A O 1
ATOM 625 N N . GLN A 1 78 ? 5.109 -6.719 1.804 1.00 94.81 78 GLN A N 1
ATOM 626 C CA . GLN A 1 78 ? 4.827 -8.114 1.467 1.00 94.81 78 GLN A CA 1
ATOM 627 C C . GLN A 1 78 ? 6.078 -8.829 0.946 1.00 94.81 78 GLN A C 1
ATOM 629 O O . GLN A 1 78 ? 6.055 -9.519 -0.078 1.00 94.81 78 GLN A O 1
ATOM 634 N N . SER A 1 79 ? 7.209 -8.648 1.639 1.00 93.31 79 SER A N 1
ATOM 635 C CA . SER A 1 79 ? 8.504 -9.153 1.175 1.00 93.31 79 SER A CA 1
ATOM 636 C C . SER A 1 79 ? 8.510 -10.669 0.961 1.00 93.31 79 SER A C 1
ATOM 638 O O . SER A 1 79 ? 9.114 -11.155 0.002 1.00 93.31 79 SER A O 1
ATOM 640 N N . GLY A 1 80 ? 7.789 -11.415 1.805 1.00 90.62 80 GLY A N 1
ATOM 641 C CA . GLY A 1 80 ? 7.615 -12.859 1.672 1.00 90.62 80 GLY A CA 1
ATOM 642 C C . GLY A 1 80 ? 6.918 -13.258 0.371 1.00 90.62 80 GLY A C 1
ATOM 643 O O . GLY A 1 80 ? 7.387 -14.162 -0.321 1.00 90.62 80 GLY A O 1
ATOM 644 N N . GLU A 1 81 ? 5.849 -12.553 -0.007 1.00 91.12 81 GLU A N 1
ATOM 645 C CA . GLU A 1 81 ? 5.106 -12.817 -1.245 1.00 91.12 81 GLU A CA 1
ATOM 646 C C . GLU A 1 81 ? 5.931 -12.461 -2.483 1.00 91.12 81 GLU A C 1
ATOM 648 O O . GLU A 1 81 ? 5.989 -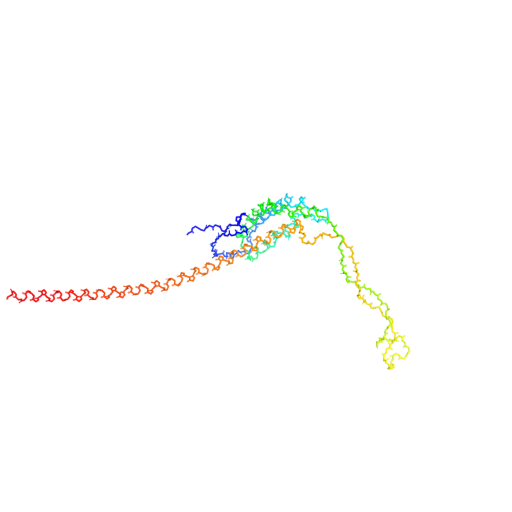13.245 -3.431 1.00 91.12 81 GLU A O 1
ATOM 653 N N . ARG A 1 82 ? 6.650 -11.332 -2.452 1.00 92.12 82 ARG A N 1
ATOM 654 C CA . ARG A 1 82 ? 7.558 -10.928 -3.539 1.00 92.12 82 ARG A CA 1
ATOM 655 C C . ARG A 1 82 ? 8.679 -11.941 -3.739 1.00 92.12 82 ARG A C 1
ATOM 657 O O . ARG A 1 82 ? 8.947 -12.367 -4.860 1.00 92.12 82 ARG A O 1
ATOM 664 N N . LEU A 1 83 ? 9.299 -12.395 -2.650 1.00 91.25 83 LEU A N 1
ATOM 665 C CA . LEU A 1 83 ? 10.318 -13.444 -2.694 1.00 91.25 83 LEU A CA 1
ATOM 666 C C . LEU A 1 83 ? 9.760 -14.772 -3.215 1.00 91.25 83 LEU A C 1
ATOM 668 O O . LEU A 1 83 ? 10.450 -15.458 -3.970 1.00 91.25 83 LEU A O 1
ATOM 672 N N . ALA A 1 84 ? 8.528 -15.131 -2.844 1.00 88.62 84 ALA A N 1
ATOM 673 C CA . ALA A 1 84 ? 7.861 -16.320 -3.365 1.00 88.62 84 ALA A CA 1
ATOM 674 C C . ALA A 1 84 ? 7.576 -16.198 -4.873 1.00 88.62 84 ALA A C 1
ATOM 676 O O . ALA A 1 84 ? 7.845 -17.140 -5.615 1.00 88.62 84 ALA A O 1
ATOM 677 N N . ALA A 1 85 ? 7.117 -15.036 -5.348 1.00 86.75 85 ALA A N 1
ATOM 678 C CA . ALA A 1 85 ? 6.914 -14.770 -6.773 1.00 86.75 85 ALA A CA 1
ATOM 679 C C . ALA A 1 85 ? 8.233 -14.852 -7.564 1.00 86.75 85 ALA A C 1
ATOM 681 O O . ALA A 1 85 ? 8.287 -15.472 -8.626 1.00 86.75 85 ALA A O 1
ATOM 682 N N . LEU A 1 86 ? 9.329 -14.314 -7.017 1.00 86.19 86 LEU A N 1
ATOM 683 C CA . LEU A 1 86 ? 10.665 -14.446 -7.610 1.00 86.19 86 LEU A CA 1
ATOM 684 C C . LEU A 1 86 ? 11.153 -15.898 -7.642 1.00 86.19 86 LEU A C 1
ATOM 686 O O . LEU A 1 86 ? 11.778 -16.305 -8.620 1.00 86.19 86 LEU A O 1
ATOM 690 N N . ALA A 1 87 ? 10.858 -16.687 -6.605 1.00 84.88 87 ALA A N 1
ATOM 691 C CA . ALA A 1 87 ? 11.185 -18.111 -6.572 1.00 84.88 87 ALA A CA 1
ATOM 692 C C . ALA A 1 87 ? 10.420 -18.906 -7.642 1.00 84.88 87 ALA A C 1
ATOM 694 O O . ALA A 1 87 ? 10.975 -19.846 -8.204 1.00 84.88 87 ALA A O 1
ATOM 695 N N . ARG A 1 88 ? 9.179 -18.503 -7.954 1.00 84.81 88 ARG A N 1
ATOM 696 C CA . ARG A 1 88 ? 8.360 -19.076 -9.037 1.00 84.81 88 ARG A CA 1
ATOM 697 C C . ARG A 1 88 ? 8.705 -18.536 -10.432 1.00 84.81 88 ARG A C 1
ATOM 699 O O . ARG A 1 88 ? 8.167 -19.024 -11.419 1.00 84.81 88 ARG A O 1
ATOM 706 N N . GLY A 1 89 ? 9.596 -17.546 -10.536 1.00 78.44 89 GLY A N 1
ATOM 707 C CA . GLY A 1 89 ? 9.943 -16.898 -11.807 1.00 78.44 89 GLY A CA 1
ATOM 708 C C . GLY A 1 89 ? 8.862 -15.955 -12.351 1.00 78.44 89 GLY A C 1
ATOM 709 O O . GLY A 1 89 ? 8.901 -15.600 -13.525 1.00 78.44 89 GLY A O 1
ATOM 710 N N . GLU A 1 90 ? 7.909 -15.546 -11.512 1.00 80.25 90 GLU A N 1
ATOM 711 C CA . GLU A 1 90 ? 6.787 -14.660 -11.862 1.00 80.25 90 GLU A CA 1
ATOM 712 C C . GLU A 1 90 ? 7.132 -13.167 -11.700 1.00 80.25 90 GLU A C 1
ATOM 714 O O . GLU A 1 90 ? 6.330 -12.306 -12.052 1.00 80.25 90 GLU A O 1
ATOM 719 N N . GLY A 1 91 ? 8.315 -12.846 -11.164 1.00 78.00 91 GLY A N 1
ATOM 720 C CA . GLY A 1 91 ? 8.738 -11.477 -10.864 1.00 78.00 91 GLY A CA 1
ATOM 721 C C . GLY A 1 91 ? 10.067 -11.085 -11.509 1.00 78.00 91 GLY A C 1
ATOM 722 O O . GLY A 1 91 ? 10.957 -11.912 -11.705 1.00 78.00 91 GLY A O 1
ATOM 723 N N . ASP A 1 92 ? 10.213 -9.789 -11.777 1.00 85.56 92 ASP A N 1
ATOM 724 C CA . ASP A 1 92 ? 11.471 -9.161 -12.179 1.00 85.56 92 ASP A CA 1
ATOM 725 C C . ASP A 1 92 ? 12.058 -8.405 -10.982 1.00 85.56 92 ASP A C 1
ATOM 727 O O . ASP A 1 92 ? 11.570 -7.339 -10.606 1.00 85.56 92 ASP A O 1
ATOM 731 N N . PHE A 1 93 ? 13.108 -8.967 -10.375 1.00 87.25 93 PHE A N 1
ATOM 732 C CA . PHE A 1 93 ? 13.746 -8.371 -9.200 1.00 87.25 93 PHE A CA 1
ATOM 733 C C . PHE A 1 93 ? 14.383 -7.012 -9.497 1.00 87.25 93 PHE A C 1
ATOM 735 O O . PHE A 1 93 ? 14.387 -6.152 -8.623 1.00 87.25 93 PHE A O 1
ATOM 742 N N . ALA A 1 94 ? 14.938 -6.806 -10.695 1.00 83.00 94 ALA A N 1
ATOM 743 C CA . ALA A 1 94 ? 15.596 -5.544 -11.018 1.00 83.00 94 ALA A CA 1
ATOM 744 C C . ALA A 1 94 ? 14.563 -4.417 -11.071 1.00 83.00 94 ALA A C 1
ATOM 746 O O . ALA A 1 94 ? 14.738 -3.389 -10.421 1.00 83.00 94 ALA A O 1
ATOM 747 N N . LYS A 1 95 ? 13.448 -4.670 -11.763 1.00 85.81 95 LYS A N 1
ATOM 748 C CA . LYS A 1 95 ? 12.318 -3.746 -11.827 1.00 85.81 95 LYS A CA 1
ATOM 749 C C . LYS A 1 95 ? 11.701 -3.498 -10.451 1.00 85.81 95 LYS A C 1
ATOM 751 O O . LYS A 1 95 ? 11.509 -2.351 -10.068 1.00 85.81 95 LYS A O 1
ATOM 756 N N . ASP A 1 96 ? 11.435 -4.561 -9.694 1.00 89.44 96 ASP A N 1
ATOM 757 C CA . ASP A 1 96 ? 10.828 -4.452 -8.365 1.00 89.44 96 ASP A CA 1
ATOM 758 C C . ASP A 1 96 ? 11.711 -3.670 -7.386 1.00 89.44 96 ASP A C 1
ATOM 760 O O . ASP A 1 96 ? 11.238 -2.832 -6.622 1.00 89.44 96 ASP A O 1
ATOM 764 N N . ARG A 1 97 ? 13.025 -3.894 -7.448 1.00 90.31 97 ARG A N 1
ATOM 765 C CA . ARG A 1 97 ? 14.002 -3.139 -6.671 1.00 90.31 97 ARG A CA 1
ATOM 766 C C . ARG A 1 97 ? 13.955 -1.647 -6.994 1.00 90.31 97 ARG A C 1
ATOM 768 O O . ARG A 1 97 ? 13.951 -0.849 -6.060 1.00 90.31 97 ARG A O 1
ATOM 775 N N . THR A 1 98 ? 13.939 -1.280 -8.274 1.00 87.44 98 THR A N 1
ATOM 776 C CA . THR A 1 98 ? 13.863 0.126 -8.696 1.00 87.44 98 THR A CA 1
ATOM 777 C C . THR A 1 98 ? 12.566 0.775 -8.216 1.00 87.44 98 THR A C 1
ATOM 779 O O . THR A 1 98 ? 12.621 1.844 -7.613 1.00 87.44 98 THR A O 1
ATOM 782 N N . ASP A 1 99 ? 11.429 0.094 -8.385 1.00 89.81 99 ASP A N 1
ATOM 783 C CA . ASP A 1 99 ? 10.116 0.577 -7.937 1.00 89.81 99 ASP A CA 1
ATOM 784 C C . ASP A 1 99 ? 10.087 0.804 -6.416 1.00 89.81 99 ASP A C 1
ATOM 786 O O . ASP A 1 99 ? 9.551 1.794 -5.924 1.00 89.81 99 ASP A O 1
ATOM 790 N N . LEU A 1 100 ? 10.690 -0.098 -5.637 1.00 93.81 100 LEU A N 1
ATOM 791 C CA . LEU A 1 100 ? 10.736 0.036 -4.182 1.00 93.81 100 LEU A CA 1
ATOM 792 C C . LEU A 1 100 ? 11.695 1.142 -3.723 1.00 93.81 100 LEU A C 1
ATOM 794 O O . LEU A 1 100 ? 11.341 1.924 -2.840 1.00 93.81 100 LEU A O 1
ATOM 798 N N . GLU A 1 101 ? 12.891 1.241 -4.307 1.00 92.44 101 GLU A N 1
ATOM 799 C CA . GLU A 1 101 ? 13.839 2.322 -3.994 1.00 92.44 101 GLU A CA 1
ATOM 800 C C . GLU A 1 101 ? 13.215 3.702 -4.282 1.00 92.44 101 GLU A C 1
ATOM 802 O O . GLU A 1 101 ? 13.309 4.612 -3.451 1.00 92.44 101 GLU A O 1
ATOM 807 N N . GLU A 1 102 ? 12.495 3.828 -5.396 1.00 90.44 102 GLU A N 1
ATOM 808 C CA . GLU A 1 102 ? 11.736 5.026 -5.745 1.00 90.44 102 GLU A CA 1
ATOM 809 C C . GLU A 1 102 ? 10.568 5.283 -4.780 1.00 90.44 102 GLU A C 1
ATOM 811 O O . GLU A 1 102 ? 10.425 6.402 -4.278 1.00 90.44 102 GLU A O 1
ATOM 816 N N . LEU A 1 103 ? 9.775 4.258 -4.446 1.00 92.94 103 LEU A N 1
ATOM 817 C CA . LEU A 1 103 ? 8.702 4.361 -3.452 1.00 92.94 103 LEU A CA 1
ATOM 818 C C . LEU A 1 103 ? 9.224 4.943 -2.134 1.00 92.94 103 LEU A C 1
ATOM 820 O O . LEU A 1 103 ? 8.605 5.847 -1.572 1.00 92.94 103 LEU A O 1
ATOM 824 N N . LEU A 1 104 ? 10.356 4.448 -1.625 1.00 94.25 104 LEU A N 1
ATOM 825 C CA . LEU A 1 104 ? 10.947 4.947 -0.381 1.00 94.25 104 LEU A CA 1
ATOM 826 C C . LEU A 1 104 ? 11.313 6.431 -0.489 1.00 94.25 104 LEU A C 1
ATOM 828 O O . LEU A 1 104 ? 11.042 7.194 0.443 1.00 94.25 104 LEU A O 1
ATOM 832 N N . GLN A 1 105 ? 11.895 6.856 -1.610 1.00 92.00 105 GLN A N 1
ATOM 833 C CA . GLN A 1 105 ? 12.247 8.255 -1.841 1.00 92.00 105 GLN A CA 1
ATOM 834 C C . GLN A 1 105 ? 11.000 9.150 -1.889 1.00 92.00 105 GLN A C 1
ATOM 836 O O . GLN A 1 105 ? 10.922 10.136 -1.147 1.00 92.00 105 GLN A O 1
ATOM 841 N N . VAL A 1 106 ? 10.006 8.776 -2.699 1.00 89.38 106 VAL A N 1
ATOM 842 C CA . VAL A 1 106 ? 8.754 9.527 -2.870 1.00 89.38 106 VAL A CA 1
ATOM 843 C C . VAL A 1 106 ? 7.996 9.614 -1.549 1.00 89.38 106 VAL A C 1
ATOM 845 O O . VAL A 1 106 ? 7.577 10.696 -1.143 1.00 89.38 106 VAL A O 1
ATOM 848 N N . MET A 1 107 ? 7.875 8.506 -0.819 1.00 92.44 107 MET A N 1
ATOM 849 C CA . MET A 1 107 ? 7.196 8.477 0.479 1.00 92.44 107 MET A CA 1
ATOM 850 C C . MET A 1 107 ? 7.929 9.304 1.532 1.00 92.44 107 MET A C 1
ATOM 852 O O . MET A 1 107 ? 7.288 9.973 2.344 1.00 92.44 107 MET A O 1
ATOM 856 N N . THR A 1 108 ? 9.265 9.313 1.508 1.00 92.94 108 THR A N 1
ATOM 857 C CA . THR A 1 108 ? 10.061 10.159 2.406 1.00 92.94 108 THR A CA 1
ATOM 858 C C . THR A 1 108 ? 9.729 11.633 2.191 1.00 92.94 108 THR A C 1
ATOM 860 O O . THR A 1 108 ? 9.481 12.351 3.158 1.00 92.94 108 THR A O 1
ATOM 863 N N . GLN A 1 109 ? 9.639 12.074 0.938 1.00 89.12 109 GLN A N 1
ATOM 864 C CA . GLN A 1 109 ? 9.309 13.457 0.590 1.00 89.12 109 GLN A CA 1
ATOM 865 C C . GLN A 1 109 ? 7.833 13.786 0.868 1.00 89.12 109 GLN A C 1
ATOM 867 O O . GLN A 1 109 ? 7.526 14.807 1.486 1.00 89.12 109 GLN A O 1
ATOM 872 N N . ALA A 1 110 ? 6.915 12.892 0.491 1.00 87.06 110 ALA A N 1
ATOM 873 C CA . ALA A 1 110 ? 5.479 13.052 0.713 1.00 87.06 110 ALA A CA 1
ATOM 874 C C . ALA A 1 110 ? 5.124 13.142 2.207 1.00 87.06 110 ALA A C 1
ATOM 876 O O . ALA A 1 110 ? 4.213 13.878 2.594 1.00 87.06 110 ALA A O 1
ATOM 877 N N . SER A 1 111 ? 5.877 12.445 3.065 1.00 90.94 111 SER A N 1
ATOM 878 C CA . SER A 1 111 ? 5.677 12.463 4.519 1.00 90.94 111 SER A CA 1
ATOM 879 C C . SER A 1 111 ? 5.934 13.827 5.167 1.00 90.94 111 SER A C 1
ATOM 881 O O . SER A 1 111 ? 5.403 14.106 6.241 1.00 90.94 111 SER A O 1
ATOM 883 N N . THR A 1 112 ? 6.727 14.689 4.523 1.00 92.19 112 THR A N 1
ATOM 884 C CA . THR A 1 112 ? 7.057 16.030 5.026 1.00 92.19 112 THR A CA 1
ATOM 885 C C . THR A 1 112 ? 6.200 17.132 4.415 1.00 92.19 112 THR A C 1
ATOM 887 O O . THR A 1 112 ? 6.367 18.296 4.774 1.00 92.19 112 THR A O 1
ATOM 890 N N . LEU A 1 113 ? 5.290 16.796 3.495 1.00 91.00 113 LEU A N 1
ATOM 891 C CA . LEU A 1 113 ? 4.429 17.791 2.867 1.00 91.00 113 LEU A CA 1
ATOM 892 C C . LEU A 1 113 ? 3.456 18.397 3.894 1.00 91.00 113 LEU A C 1
ATOM 894 O O . LEU A 1 113 ? 2.889 17.659 4.709 1.00 91.00 113 LEU A O 1
ATOM 898 N N . PRO A 1 114 ? 3.199 19.720 3.834 1.00 90.69 114 PRO A N 1
ATOM 899 C CA . PRO A 1 114 ? 2.265 20.384 4.742 1.00 90.69 114 PRO A CA 1
ATOM 900 C C . PRO A 1 114 ? 0.871 19.752 4.738 1.00 90.69 114 PRO A C 1
ATOM 902 O O . PRO A 1 114 ? 0.257 19.620 5.792 1.00 90.69 114 PRO A O 1
ATOM 905 N N . GLU A 1 115 ? 0.391 19.304 3.576 1.00 86.94 115 GLU A N 1
ATOM 906 C CA . GLU A 1 115 ? -0.909 18.639 3.441 1.00 86.94 115 GLU A CA 1
ATOM 907 C C . GLU A 1 115 ? -0.969 17.310 4.205 1.00 86.94 115 GLU A C 1
ATOM 909 O O . GLU A 1 115 ? -1.936 17.041 4.921 1.00 86.94 115 GLU A O 1
ATOM 914 N N . THR A 1 116 ? 0.081 16.491 4.102 1.00 88.00 116 THR A N 1
ATOM 915 C CA . THR A 1 116 ? 0.190 15.218 4.825 1.00 88.00 116 THR A CA 1
ATOM 916 C C . THR A 1 116 ? 0.211 15.462 6.329 1.00 88.00 116 THR A C 1
ATOM 918 O O . THR A 1 116 ? -0.547 14.840 7.076 1.00 88.00 116 THR A O 1
ATOM 921 N N . LEU A 1 117 ? 1.021 16.424 6.777 1.00 91.56 117 LEU A N 1
ATOM 922 C CA . LEU A 1 117 ? 1.097 16.807 8.185 1.00 91.56 117 LEU A CA 1
ATOM 923 C C . LEU A 1 117 ? -0.233 17.376 8.694 1.00 91.56 117 LEU A C 1
ATOM 925 O O . LEU A 1 117 ? -0.620 17.086 9.826 1.00 91.56 117 LEU A O 1
ATOM 929 N N . ALA A 1 118 ? -0.961 18.144 7.882 1.00 86.50 118 ALA A N 1
ATOM 930 C CA . ALA A 1 118 ? -2.279 18.659 8.240 1.00 86.50 118 ALA A CA 1
ATOM 931 C C . ALA A 1 118 ? -3.286 17.520 8.462 1.00 86.50 118 ALA A C 1
ATOM 933 O O . ALA A 1 118 ? -3.958 17.503 9.493 1.00 86.50 118 ALA A O 1
ATOM 934 N N . ARG A 1 119 ? -3.332 16.524 7.564 1.00 89.00 119 ARG A N 1
ATOM 935 C CA . ARG A 1 119 ? -4.201 15.339 7.707 1.00 89.00 119 ARG A CA 1
ATOM 936 C C . ARG A 1 119 ? -3.855 14.516 8.950 1.00 89.00 119 ARG A C 1
ATOM 938 O O . ARG A 1 119 ? -4.748 14.127 9.701 1.00 89.00 119 ARG A O 1
ATOM 945 N N . LEU A 1 120 ? -2.565 14.299 9.207 1.00 91.94 120 LEU A N 1
ATOM 946 C CA . LEU A 1 120 ? -2.091 13.568 10.386 1.00 91.94 120 LEU A CA 1
ATOM 947 C C . LEU A 1 120 ? -2.435 14.295 11.695 1.00 91.94 120 LEU A C 1
ATOM 949 O O . LEU A 1 120 ? -2.910 13.677 12.649 1.00 91.94 120 LEU A O 1
ATOM 953 N N . ASN A 1 121 ? -2.258 15.618 11.733 1.00 91.62 121 ASN A N 1
ATOM 954 C CA . ASN A 1 121 ? -2.655 16.436 12.878 1.00 91.62 121 ASN A CA 1
ATOM 955 C C . ASN A 1 121 ? -4.173 16.449 13.076 1.00 91.62 121 ASN A C 1
ATOM 957 O O . ASN A 1 121 ? -4.641 16.345 14.210 1.00 91.62 121 ASN A O 1
ATOM 961 N N . GLN A 1 122 ? -4.945 16.544 11.993 1.00 89.44 122 GLN A N 1
ATOM 962 C CA . 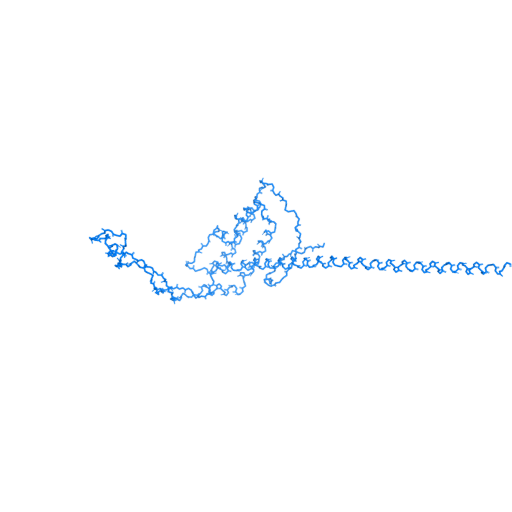GLN A 1 122 ? -6.403 16.498 12.046 1.00 89.44 122 GLN A CA 1
ATOM 963 C C . GLN A 1 122 ? -6.882 15.183 12.668 1.00 89.44 122 GLN A C 1
ATOM 965 O O . GLN A 1 122 ? -7.733 15.208 13.552 1.00 89.44 122 GLN A O 1
ATOM 970 N N . TYR A 1 123 ? -6.295 14.053 12.271 1.00 90.19 123 TYR A N 1
ATOM 971 C CA . TYR A 1 123 ? -6.589 12.752 12.864 1.00 90.19 123 TYR A CA 1
ATOM 972 C C . TYR A 1 123 ? -6.216 12.684 14.353 1.00 90.19 123 TYR A C 1
ATOM 974 O O . TYR A 1 123 ? -7.046 12.313 15.185 1.00 90.19 123 TYR A O 1
ATOM 982 N N . LYS A 1 124 ? -4.989 13.091 14.709 1.00 92.44 124 LYS A N 1
ATOM 983 C CA . LYS A 1 124 ? -4.489 13.048 16.093 1.00 92.44 124 LYS A CA 1
ATOM 984 C C . LYS A 1 124 ? -5.355 13.872 17.049 1.00 92.44 124 LYS A C 1
ATOM 986 O O . LYS A 1 124 ? -5.636 13.432 18.164 1.00 92.44 124 LYS A O 1
ATOM 991 N N . ASN A 1 125 ? -5.788 15.047 16.596 1.00 91.25 125 ASN A N 1
ATOM 992 C CA . ASN A 1 125 ? -6.533 16.013 17.400 1.00 91.25 125 ASN A CA 1
ATOM 993 C C . ASN A 1 125 ? -8.059 15.838 17.304 1.00 91.25 125 ASN A C 1
ATOM 995 O O . ASN A 1 125 ? -8.799 16.560 17.971 1.00 91.25 125 ASN A O 1
ATOM 999 N N . ALA A 1 126 ? -8.558 14.908 16.485 1.00 89.19 126 ALA A N 1
ATOM 1000 C CA . ALA A 1 126 ? -9.991 14.707 16.323 1.00 89.19 126 ALA A CA 1
ATOM 1001 C C . ALA A 1 126 ? -10.632 14.106 17.580 1.00 89.19 126 ALA A C 1
ATOM 1003 O O . ALA A 1 126 ? -10.201 13.083 18.116 1.00 89.19 126 ALA A O 1
ATOM 1004 N N . PHE A 1 127 ? -11.740 14.699 18.017 1.00 86.75 127 PHE A N 1
ATOM 1005 C CA . PHE A 1 127 ? -12.527 14.185 19.133 1.00 86.75 127 PHE A CA 1
ATOM 1006 C C . PHE A 1 127 ? -13.576 13.191 18.648 1.00 86.75 127 PHE A C 1
ATOM 1008 O O . PHE A 1 127 ? -14.232 13.407 17.626 1.00 86.75 127 PHE A O 1
ATOM 1015 N N . LYS A 1 128 ? -13.756 12.107 19.409 1.00 87.06 128 LYS A N 1
ATOM 1016 C CA . LYS A 1 128 ? -14.850 11.166 19.173 1.00 87.06 128 LYS A CA 1
ATOM 1017 C C . LYS A 1 128 ? -16.179 11.854 19.463 1.00 87.06 128 LYS A C 1
ATOM 1019 O O . LYS A 1 128 ? -16.325 12.513 20.491 1.00 87.06 128 LYS A O 1
ATOM 1024 N N . LYS A 1 129 ? -17.143 11.676 18.568 1.00 85.44 129 LYS A N 1
ATOM 1025 C CA . LYS A 1 129 ? -18.512 12.165 18.713 1.00 85.44 129 LYS A CA 1
ATOM 1026 C C . LYS A 1 129 ? -19.461 10.972 18.866 1.00 85.44 129 LYS A C 1
ATOM 1028 O O . LYS A 1 129 ? -19.168 9.895 18.341 1.00 85.44 129 LYS A O 1
ATOM 1033 N N . PRO A 1 130 ? -20.581 11.129 19.590 1.00 85.00 130 PRO A N 1
ATOM 1034 C CA . PRO A 1 130 ? -21.589 10.084 19.674 1.00 85.00 130 PRO A CA 1
ATOM 1035 C C . PRO A 1 130 ? -22.250 9.914 18.303 1.00 85.00 130 PRO A C 1
ATOM 1037 O O . PRO A 1 130 ? -22.925 10.817 17.813 1.00 85.00 130 PRO A O 1
ATOM 1040 N N . VAL A 1 131 ? -22.054 8.750 17.692 1.00 84.75 131 VAL A N 1
ATOM 1041 C CA . VAL A 1 131 ? -22.699 8.353 16.441 1.00 84.75 131 VAL A CA 1
ATOM 1042 C C . VAL A 1 131 ? -23.767 7.319 16.768 1.00 84.75 131 VAL A C 1
ATOM 1044 O O . VAL A 1 131 ? -23.523 6.360 17.503 1.00 84.75 131 VAL A O 1
ATOM 1047 N N . ARG A 1 132 ? -24.977 7.543 16.251 1.00 86.06 132 ARG A N 1
ATOM 1048 C CA . ARG A 1 132 ? -26.107 6.623 16.392 1.00 86.06 132 ARG A CA 1
ATOM 1049 C C . ARG A 1 132 ? -26.184 5.758 15.145 1.00 86.06 132 ARG A C 1
ATOM 1051 O O . ARG A 1 132 ? -26.408 6.287 14.062 1.00 86.06 132 ARG A O 1
ATOM 1058 N N . SER A 1 133 ? -26.034 4.451 15.304 1.00 84.94 133 SER A N 1
ATOM 1059 C CA . SER A 1 133 ? -26.249 3.480 14.233 1.00 84.94 133 SER A CA 1
ATOM 1060 C C . SER A 1 133 ? -27.420 2.565 14.575 1.00 84.94 133 SER A C 1
ATOM 1062 O O . SER A 1 133 ? -27.682 2.261 15.742 1.00 84.94 133 SER A O 1
ATOM 1064 N N . GLN A 1 134 ? -28.166 2.153 13.554 1.00 86.75 134 GLN A N 1
ATOM 1065 C CA . GLN A 1 134 ? -29.155 1.091 13.694 1.00 86.75 134 GLN A CA 1
ATOM 1066 C C . GLN A 1 134 ? -28.456 -0.236 13.434 1.00 86.75 134 GLN A C 1
ATOM 1068 O O . GLN A 1 134 ? -27.847 -0.421 12.384 1.00 86.75 134 GLN A O 1
ATOM 1073 N N . VAL A 1 135 ? -28.518 -1.138 14.407 1.00 88.06 135 VAL A N 1
ATOM 1074 C CA . VAL A 1 135 ? -27.964 -2.484 14.281 1.00 88.06 135 VAL A CA 1
ATOM 1075 C C . VAL A 1 135 ? -29.124 -3.464 14.327 1.00 88.06 135 VAL A C 1
ATOM 1077 O O . VAL A 1 135 ? -29.946 -3.415 15.247 1.00 88.06 135 VAL A O 1
ATOM 1080 N N . GLU A 1 136 ? -29.198 -4.337 13.329 1.00 89.31 136 GLU A N 1
ATOM 1081 C CA . GLU A 1 136 ? -30.131 -5.455 13.334 1.00 89.31 136 GLU A CA 1
ATOM 1082 C C . GLU A 1 136 ? -29.618 -6.521 14.303 1.00 89.31 136 GLU A C 1
ATOM 1084 O O . GLU A 1 136 ? -28.457 -6.938 14.261 1.00 89.31 136 GLU A O 1
ATOM 1089 N N . ARG A 1 137 ? -30.475 -6.921 15.235 1.00 89.81 137 ARG A N 1
ATOM 1090 C CA . ARG A 1 137 ? -30.207 -7.982 16.200 1.00 89.81 137 ARG A CA 1
ATOM 1091 C C . ARG A 1 137 ? -31.327 -8.996 16.143 1.00 89.81 137 ARG A C 1
ATOM 1093 O O . ARG A 1 137 ? -32.447 -8.682 15.761 1.00 89.81 137 ARG A O 1
ATOM 1100 N N . PHE A 1 138 ? -31.027 -10.208 16.574 1.00 90.75 138 PHE A N 1
ATOM 1101 C CA . PHE A 1 138 ? -32.009 -11.272 16.668 1.00 90.75 138 PHE A CA 1
ATOM 1102 C C . PHE A 1 138 ? -32.350 -11.510 18.129 1.00 90.75 138 PHE A C 1
ATOM 1104 O O . PHE A 1 138 ? -31.460 -11.571 18.980 1.00 90.75 138 PHE A O 1
ATOM 1111 N N . ARG A 1 139 ? -33.642 -11.641 18.422 1.00 90.56 139 ARG A N 1
ATOM 1112 C CA . ARG A 1 139 ? -34.107 -12.164 19.705 1.00 90.56 139 ARG A CA 1
ATOM 1113 C C . ARG A 1 139 ? -34.904 -13.431 19.472 1.00 90.56 139 ARG A C 1
ATOM 1115 O O . ARG A 1 139 ? -35.639 -13.543 18.492 1.00 90.56 139 ARG A O 1
ATOM 1122 N N . THR A 1 140 ? -34.764 -14.369 20.392 1.00 91.38 140 THR A N 1
ATOM 1123 C CA . THR A 1 140 ? -35.545 -15.597 20.371 1.00 91.38 140 THR A CA 1
ATOM 1124 C C . THR A 1 140 ? -36.886 -15.329 21.039 1.00 91.38 140 THR A C 1
ATOM 1126 O O . THR A 1 140 ? -36.939 -14.960 22.212 1.00 91.38 140 THR A O 1
ATOM 1129 N N . GLU A 1 141 ? -37.970 -15.486 20.287 1.00 91.81 141 GLU A N 1
ATOM 1130 C CA . GLU A 1 141 ? -39.333 -15.408 20.800 1.00 91.81 141 GLU A CA 1
ATOM 1131 C C . GLU A 1 141 ? -39.991 -16.780 20.768 1.00 91.81 141 GLU A C 1
ATOM 1133 O O . GLU A 1 141 ? -39.951 -17.495 19.767 1.00 91.81 141 GLU A O 1
ATOM 1138 N N . SER A 1 142 ? -40.680 -17.109 21.853 1.00 89.12 142 SER A N 1
ATOM 1139 C CA . SER A 1 142 ? -41.549 -18.272 21.912 1.00 89.12 142 SER A CA 1
ATOM 1140 C C . SER A 1 142 ? -42.870 -17.948 21.211 1.00 89.12 142 SER A C 1
ATOM 1142 O O . SER A 1 142 ? -43.631 -17.100 21.680 1.00 89.12 142 SER A O 1
ATOM 1144 N N . ARG A 1 143 ? -43.141 -18.584 20.067 1.00 89.50 143 ARG A N 1
ATOM 1145 C CA . ARG A 1 143 ? -44.387 -18.408 19.309 1.00 89.50 143 ARG A CA 1
ATOM 1146 C C . ARG A 1 143 ? -45.154 -19.716 19.241 1.00 89.50 143 ARG A C 1
ATOM 1148 O O . ARG A 1 143 ? -44.596 -20.765 18.919 1.00 89.50 143 ARG A O 1
ATOM 1155 N N . ARG A 1 144 ? -46.456 -19.637 19.510 1.00 89.25 144 ARG A N 1
ATOM 1156 C CA . ARG A 1 144 ? -47.371 -20.761 19.316 1.00 89.25 144 ARG A CA 1
ATOM 1157 C C . ARG A 1 144 ? -47.708 -20.871 17.831 1.00 89.25 144 ARG A C 1
ATOM 1159 O O . ARG A 1 144 ? -47.992 -19.860 17.191 1.00 89.25 144 ARG A O 1
ATOM 1166 N N . GLY A 1 145 ? -47.649 -22.075 17.284 1.00 88.06 145 GLY A N 1
ATOM 1167 C CA . GLY A 1 145 ? -47.937 -22.332 15.878 1.00 88.06 145 GLY A CA 1
ATOM 1168 C C . GLY A 1 145 ? -48.377 -23.768 15.649 1.00 88.06 145 GLY A C 1
ATOM 1169 O O . GLY A 1 145 ? -48.213 -24.622 16.517 1.00 88.06 145 GLY A O 1
ATOM 1170 N N . TRP A 1 146 ? -48.957 -24.016 14.479 1.00 89.31 146 TRP A N 1
ATOM 1171 C CA . TRP A 1 146 ? -49.279 -25.365 14.038 1.00 89.31 146 TRP A CA 1
ATOM 1172 C C . TRP A 1 146 ? -48.028 -26.034 13.468 1.00 89.31 146 TRP A C 1
ATOM 1174 O O . TRP A 1 146 ? -47.349 -25.440 12.627 1.00 89.31 146 TRP A O 1
ATOM 1184 N N . ASP A 1 147 ? -47.726 -27.244 13.923 1.00 88.44 147 ASP A N 1
ATOM 1185 C CA . ASP A 1 147 ? -46.666 -28.083 13.374 1.00 88.44 147 ASP A CA 1
ATOM 1186 C C . ASP A 1 147 ? -47.273 -29.390 12.871 1.00 88.44 147 ASP A C 1
ATOM 1188 O O . ASP A 1 147 ? -47.732 -30.217 13.662 1.00 88.44 147 ASP A O 1
ATOM 1192 N N . SER A 1 148 ? -47.269 -29.563 11.548 1.00 89.88 148 SER A N 1
ATOM 1193 C CA . SER A 1 148 ? -47.837 -30.728 10.869 1.00 89.88 148 SER A CA 1
ATOM 1194 C C . SER A 1 148 ? -47.074 -32.028 11.115 1.00 89.88 148 SER A C 1
ATOM 1196 O O . SER A 1 148 ? -47.556 -33.091 10.739 1.00 89.88 148 SER A O 1
ATOM 1198 N N . LEU A 1 149 ? -45.879 -31.954 11.708 1.00 88.25 149 LEU A N 1
ATOM 1199 C CA . LEU A 1 149 ? -45.039 -33.109 12.024 1.00 88.25 149 LEU A CA 1
ATOM 1200 C C . LEU A 1 149 ? -45.083 -33.481 13.511 1.00 88.25 149 LEU A C 1
ATOM 1202 O O . LEU A 1 149 ? -44.522 -34.503 13.903 1.00 88.25 149 LEU A O 1
ATOM 1206 N N . SER A 1 150 ? -45.719 -32.661 14.349 1.00 85.56 150 SER A N 1
ATOM 1207 C CA . SER A 1 150 ? -45.770 -32.910 15.785 1.00 85.56 150 SER A CA 1
ATOM 1208 C C . SER A 1 150 ? -46.848 -33.934 16.138 1.00 85.56 150 SER A C 1
ATOM 1210 O O . SER A 1 150 ? -48.002 -33.793 15.741 1.00 85.56 150 SER A O 1
ATOM 1212 N N . THR A 1 151 ? -46.477 -34.928 16.949 1.00 90.69 151 THR A N 1
ATOM 1213 C CA . THR A 1 151 ? -47.372 -35.969 17.487 1.00 90.69 151 THR A CA 1
ATOM 1214 C C . THR A 1 151 ? -47.672 -35.762 18.976 1.00 90.69 151 THR A C 1
ATOM 1216 O O . THR A 1 151 ? -48.042 -36.698 19.683 1.00 90.69 151 THR A O 1
ATOM 1219 N N . SER A 1 152 ? -47.428 -34.555 19.498 1.00 88.12 152 SER A N 1
ATOM 1220 C CA . SER A 1 152 ? -47.444 -34.263 20.939 1.00 88.12 152 SER A CA 1
ATOM 1221 C C . SER A 1 152 ? -48.842 -34.085 21.548 1.00 88.12 152 SER A C 1
ATOM 1223 O O . SER A 1 152 ? -48.950 -33.785 22.734 1.00 88.12 152 SER A O 1
ATOM 1225 N N . CYS A 1 153 ? -49.903 -34.185 20.752 1.00 86.69 153 CYS A N 1
ATOM 1226 C CA . CYS A 1 153 ? -51.294 -33.979 21.144 1.00 86.69 153 CYS A CA 1
ATOM 1227 C C . CYS A 1 153 ? -52.164 -35.147 20.667 1.00 86.69 153 CYS A C 1
ATOM 1229 O O . CYS A 1 153 ? -51.819 -35.859 19.725 1.00 86.69 153 CYS A O 1
ATOM 1231 N N . GLU A 1 154 ? -53.296 -35.355 21.328 1.00 87.75 154 GLU A N 1
ATOM 1232 C CA . GLU A 1 154 ? -54.278 -36.363 20.930 1.00 87.75 154 GLU A CA 1
ATOM 1233 C C . GLU A 1 154 ? -55.009 -35.915 19.653 1.00 87.75 154 GLU A C 1
ATOM 1235 O O . GLU A 1 154 ? -55.314 -34.733 19.500 1.00 87.75 154 GLU A O 1
ATOM 1240 N N . GLY A 1 155 ? -5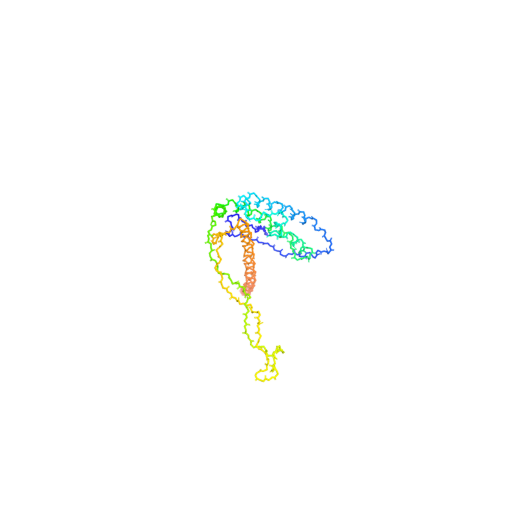5.235 -36.837 18.710 1.00 86.00 155 GLY A N 1
ATOM 1241 C CA . GLY A 1 155 ? -55.819 -36.515 17.399 1.00 86.00 155 GLY A CA 1
ATOM 1242 C C . GLY A 1 155 ? -54.843 -35.911 16.378 1.00 86.00 155 GLY A C 1
ATOM 1243 O O . GLY A 1 155 ? -55.281 -35.438 15.338 1.00 86.00 155 GLY A O 1
ATOM 1244 N N . TRP A 1 156 ? -53.524 -35.957 16.620 1.00 86.69 156 TRP A N 1
ATOM 1245 C CA . TRP A 1 156 ? -52.502 -35.388 15.718 1.00 86.69 156 TRP A CA 1
ATOM 1246 C C . TRP A 1 156 ? -52.540 -35.912 14.271 1.00 86.69 156 TRP A C 1
ATOM 1248 O O . TRP A 1 156 ? -51.999 -35.278 13.368 1.00 86.69 156 TRP A O 1
ATOM 1258 N N . TYR A 1 157 ? -53.143 -37.079 14.045 1.00 88.94 157 TYR A N 1
ATOM 1259 C CA . TYR A 1 157 ? -53.289 -37.720 12.736 1.00 88.94 157 TYR A CA 1
ATOM 1260 C C . TYR A 1 157 ? -54.567 -37.298 11.986 1.00 88.94 157 TYR A C 1
ATOM 1262 O O . TYR A 1 157 ? -54.728 -37.649 10.817 1.00 88.94 157 TYR A O 1
ATOM 1270 N N . GLU A 1 158 ? -55.481 -36.570 12.633 1.00 87.00 158 GLU A N 1
ATOM 1271 C CA . GLU A 1 158 ? -56.723 -36.073 12.033 1.00 87.00 158 GLU A CA 1
ATOM 1272 C C . GLU A 1 158 ? -56.503 -34.705 11.374 1.00 87.00 158 GLU A C 1
ATOM 1274 O O . GLU A 1 158 ? -55.584 -33.983 11.733 1.00 87.00 158 GLU A O 1
ATOM 1279 N N . SER A 1 159 ? -57.309 -34.342 10.368 1.00 84.00 159 SER A N 1
ATOM 1280 C CA . SER A 1 159 ? -57.106 -33.100 9.604 1.00 84.00 159 SER A CA 1
ATOM 1281 C C . SER A 1 159 ? -57.601 -31.855 10.366 1.00 84.00 159 SER A C 1
ATOM 1283 O O . SER A 1 159 ? -58.751 -31.858 10.810 1.00 84.00 159 SER A O 1
ATOM 1285 N N . PRO A 1 160 ? -56.818 -30.757 10.445 1.00 84.44 160 PRO A N 1
ATOM 1286 C CA . PRO A 1 160 ? -55.467 -30.602 9.902 1.00 84.44 160 PRO A CA 1
ATOM 1287 C C . PRO A 1 160 ? -54.466 -31.454 10.683 1.00 84.44 160 PRO A C 1
ATOM 1289 O O . PRO A 1 160 ? -54.450 -31.390 11.900 1.00 84.44 160 PRO A O 1
ATOM 1292 N N . VAL A 1 161 ? -53.629 -32.223 9.979 1.00 87.81 161 VAL A N 1
ATOM 1293 C CA . VAL A 1 161 ? -52.645 -33.125 10.602 1.00 87.81 161 VAL A CA 1
ATOM 1294 C C . VAL A 1 161 ? -51.593 -32.297 11.338 1.00 87.81 161 VAL A C 1
ATOM 1296 O O . VAL A 1 161 ? -51.084 -31.318 10.778 1.00 87.81 161 VAL A O 1
ATOM 1299 N N . GLY A 1 162 ? -51.270 -32.677 12.575 1.00 89.31 162 GLY A N 1
ATOM 1300 C CA . GLY A 1 162 ? -50.267 -32.042 13.430 1.00 89.31 162 GLY A CA 1
ATOM 1301 C C . GLY A 1 162 ? -50.763 -31.640 14.817 1.00 89.31 162 GLY A C 1
ATOM 1302 O O . GLY A 1 162 ? -51.834 -32.038 15.268 1.00 89.31 162 GLY A O 1
ATOM 1303 N N . CYS A 1 163 ? -49.978 -30.796 15.485 1.00 91.12 163 CYS A N 1
ATOM 1304 C CA . CYS A 1 163 ? -50.313 -30.246 16.795 1.00 91.12 163 CYS A CA 1
ATOM 1305 C C . CYS A 1 163 ? -49.967 -28.763 16.914 1.00 91.12 163 CYS A C 1
ATOM 1307 O O . CYS A 1 163 ? -49.018 -28.261 16.308 1.00 91.12 163 CYS A O 1
ATOM 1309 N N . ALA A 1 164 ? -50.688 -28.064 17.794 1.00 90.25 164 ALA A N 1
ATOM 1310 C CA . ALA A 1 164 ? -50.317 -26.723 18.225 1.00 90.25 164 ALA A CA 1
ATOM 1311 C C . ALA A 1 164 ? -49.124 -26.793 19.193 1.00 90.25 164 ALA A C 1
ATOM 1313 O O . ALA A 1 164 ? -49.281 -27.144 20.364 1.00 90.25 164 ALA A O 1
ATOM 1314 N N . VAL A 1 165 ? -47.940 -26.420 18.714 1.00 89.69 165 VAL A N 1
ATOM 1315 C CA . VAL A 1 165 ? -46.694 -26.428 19.487 1.00 89.69 165 VAL A CA 1
ATOM 1316 C C . VAL A 1 165 ? -46.197 -25.018 19.769 1.00 89.69 165 VAL A C 1
ATOM 1318 O O . VAL A 1 165 ? -46.522 -24.047 19.082 1.00 89.69 165 VAL A O 1
ATOM 1321 N N . THR A 1 166 ? -45.371 -24.910 20.801 1.00 89.06 166 THR A N 1
ATOM 1322 C CA . THR A 1 166 ? -44.634 -23.693 21.121 1.00 89.06 166 THR A CA 1
ATOM 1323 C C . THR A 1 166 ? -43.222 -23.837 20.570 1.00 89.06 166 THR A C 1
ATOM 1325 O O . THR A 1 166 ? -42.465 -24.682 21.042 1.00 89.06 166 THR A O 1
ATOM 1328 N N . ARG A 1 167 ? -42.862 -23.026 19.571 1.00 87.50 167 ARG A N 1
ATOM 1329 C CA . ARG A 1 167 ? -41.530 -23.047 18.955 1.00 87.50 167 ARG A CA 1
ATOM 1330 C C . ARG A 1 167 ? -40.772 -21.756 19.221 1.00 87.50 167 ARG A C 1
ATOM 1332 O O . ARG A 1 167 ? -41.354 -20.673 19.248 1.00 87.50 167 ARG A O 1
ATOM 1339 N N . GLN A 1 168 ? -39.462 -21.879 19.381 1.00 88.75 168 GLN A N 1
ATOM 1340 C CA . GLN A 1 168 ? -38.562 -20.737 19.460 1.00 88.75 168 GLN A CA 1
ATOM 1341 C C . GLN A 1 168 ? -38.289 -20.232 18.041 1.00 88.75 168 GLN A C 1
ATOM 1343 O O . GLN A 1 168 ? -37.785 -20.972 17.199 1.00 88.75 168 GLN A O 1
ATOM 1348 N N . VAL A 1 169 ? -38.655 -18.985 17.762 1.00 88.81 169 VAL A N 1
ATOM 1349 C CA . VAL A 1 169 ? -38.441 -18.331 16.469 1.00 88.81 169 VAL A CA 1
ATOM 1350 C C . VAL A 1 169 ? -37.464 -17.181 16.670 1.00 88.81 169 VAL A C 1
ATOM 1352 O O . VAL A 1 169 ? -37.649 -16.353 17.560 1.00 88.81 169 VAL A O 1
ATOM 1355 N N . SER A 1 170 ? -36.422 -17.128 15.843 1.00 87.44 170 SER A N 1
ATOM 1356 C CA . SER A 1 170 ? -35.510 -15.985 15.790 1.00 87.44 170 SER A CA 1
ATOM 1357 C C . SER A 1 170 ? -36.185 -14.843 15.033 1.00 87.44 170 SER A C 1
ATOM 1359 O O . SER A 1 170 ? -36.537 -15.003 13.864 1.00 87.44 170 SER A O 1
ATOM 1361 N N . VAL A 1 171 ? -36.407 -13.712 15.701 1.00 90.06 171 VAL A N 1
ATOM 1362 C CA . VAL A 1 171 ? -37.078 -12.541 15.125 1.00 90.06 171 VAL A CA 1
ATOM 1363 C C . VAL A 1 171 ? -36.085 -11.378 15.070 1.00 90.06 171 VAL A C 1
ATOM 1365 O O . VAL A 1 171 ? -35.501 -11.044 16.111 1.00 90.06 171 VAL A O 1
ATOM 1368 N N . PRO A 1 172 ? -35.872 -10.757 13.893 1.00 92.69 172 PRO A N 1
ATOM 1369 C CA . PRO A 1 172 ? -35.018 -9.586 13.783 1.00 92.69 172 PRO A CA 1
ATOM 1370 C C . PRO A 1 172 ? -35.686 -8.369 14.429 1.00 92.69 172 PRO A C 1
ATOM 1372 O O . PRO A 1 172 ? -36.895 -8.162 14.316 1.00 92.69 172 PRO A O 1
ATOM 1375 N N . TYR A 1 173 ? -34.893 -7.544 15.102 1.00 90.12 173 TYR A N 1
ATOM 1376 C CA . TYR A 1 173 ? -35.303 -6.243 15.607 1.00 90.12 173 TYR A CA 1
ATOM 1377 C C . TYR A 1 173 ? -34.171 -5.229 15.433 1.00 90.12 173 TYR A C 1
ATOM 1379 O O . TYR A 1 173 ? -32.987 -5.546 15.554 1.00 90.12 173 TYR A O 1
ATOM 1387 N N . THR A 1 174 ? -34.537 -3.980 15.164 1.00 89.50 174 THR A N 1
ATOM 1388 C CA . THR A 1 174 ? -33.582 -2.877 15.043 1.00 89.50 174 THR A CA 1
ATOM 1389 C C . THR A 1 174 ? -33.339 -2.249 16.407 1.00 89.50 174 THR A C 1
ATOM 1391 O O . THR A 1 174 ? -34.280 -1.810 17.071 1.00 89.50 174 THR A O 1
ATOM 1394 N N . GLN A 1 175 ? -32.077 -2.151 16.813 1.00 89.00 175 GLN A N 1
ATOM 1395 C CA . GLN A 1 175 ? -31.674 -1.421 18.010 1.00 89.00 175 GLN A CA 1
ATOM 1396 C C . GLN A 1 175 ? -30.809 -0.224 17.619 1.00 89.00 175 GLN A C 1
ATOM 1398 O O . GLN A 1 175 ? -29.817 -0.375 16.908 1.00 89.00 175 GLN A O 1
ATOM 1403 N N . THR A 1 176 ? -31.153 0.969 18.107 1.00 88.19 176 THR A N 1
ATOM 1404 C CA . THR A 1 176 ? -30.260 2.128 18.002 1.00 88.19 176 THR A CA 1
ATOM 1405 C C . THR A 1 176 ? -29.145 1.986 19.028 1.00 88.19 176 THR A C 1
ATOM 1407 O O . THR A 1 176 ? -29.389 2.028 20.234 1.00 88.19 176 THR A O 1
ATOM 1410 N N . VAL A 1 177 ? -27.915 1.825 18.552 1.00 87.88 177 VAL A N 1
ATOM 1411 C CA . VAL A 1 177 ? -26.714 1.794 19.383 1.00 87.88 177 VAL A CA 1
ATOM 1412 C C . VAL A 1 177 ? -26.008 3.135 19.229 1.00 87.88 177 VAL A C 1
ATOM 1414 O O . VAL A 1 177 ? -25.793 3.614 18.119 1.00 87.88 177 VAL A O 1
ATOM 1417 N N . THR A 1 178 ? -25.678 3.772 20.353 1.00 87.00 178 THR A N 1
ATOM 1418 C CA . THR A 1 178 ? -24.846 4.981 20.350 1.00 87.00 178 THR A CA 1
ATOM 1419 C C . THR A 1 178 ? -23.417 4.573 20.676 1.00 87.00 178 THR A C 1
ATOM 1421 O O . THR A 1 178 ? -23.171 4.031 21.751 1.00 87.00 178 THR A O 1
ATOM 1424 N N . ALA A 1 179 ? -22.485 4.822 19.759 1.00 86.25 179 ALA A N 1
ATOM 1425 C CA . ALA A 1 179 ? -21.066 4.545 19.946 1.00 86.25 179 ALA A CA 1
ATOM 1426 C C . ALA A 1 179 ? -20.248 5.829 19.770 1.00 86.25 179 ALA A C 1
ATOM 1428 O O . ALA A 1 179 ? -20.574 6.685 18.950 1.00 86.25 179 ALA A O 1
ATOM 1429 N N . MET A 1 180 ? -19.173 5.972 20.545 1.00 85.81 180 MET A N 1
ATOM 1430 C CA . MET A 1 180 ? -18.235 7.084 20.390 1.00 85.81 180 MET A CA 1
ATOM 1431 C C . MET A 1 180 ? -17.297 6.781 19.221 1.00 85.81 180 MET A C 1
ATOM 1433 O O . MET A 1 180 ? -16.380 5.971 19.357 1.00 85.81 180 MET A O 1
ATOM 1437 N N . ALA A 1 181 ? -17.518 7.434 18.083 1.00 83.44 181 ALA A N 1
ATOM 1438 C CA . ALA A 1 181 ? -16.750 7.225 16.860 1.00 83.44 181 ALA A CA 1
ATOM 1439 C C . ALA A 1 181 ? -16.058 8.516 16.411 1.00 83.44 181 ALA A C 1
ATOM 1441 O O . ALA A 1 181 ? -16.462 9.624 16.772 1.00 83.44 181 ALA A O 1
ATOM 1442 N N . LEU A 1 182 ? -14.974 8.378 15.648 1.00 84.38 182 LEU A N 1
ATOM 1443 C CA . LEU A 1 182 ? -14.371 9.518 14.965 1.00 84.38 182 LEU A CA 1
ATOM 1444 C C . LEU A 1 182 ? -15.332 10.058 13.889 1.00 84.38 182 LEU A C 1
ATOM 1446 O O . LEU A 1 182 ? -16.109 9.278 13.337 1.00 84.38 182 LEU A O 1
ATOM 1450 N N . PRO A 1 183 ? -15.289 11.368 13.586 1.00 78.69 183 PRO A N 1
ATOM 1451 C CA . PRO A 1 183 ? -15.982 11.930 12.433 1.00 78.69 183 PRO A CA 1
ATOM 1452 C C . PRO A 1 183 ? -15.680 11.162 11.142 1.00 78.69 183 PRO A C 1
ATOM 1454 O O . PRO A 1 183 ? -14.546 10.729 10.923 1.00 78.69 183 PRO A O 1
ATOM 1457 N N . GLU A 1 184 ? -16.689 11.032 10.283 1.00 76.19 184 GLU A N 1
ATOM 1458 C CA . GLU A 1 184 ? -16.528 10.411 8.969 1.00 76.19 184 GLU A CA 1
ATOM 1459 C C . GLU A 1 184 ? -15.499 11.165 8.112 1.00 76.19 184 GLU A C 1
ATOM 1461 O O . GLU A 1 184 ? -15.327 12.380 8.234 1.00 76.19 184 GLU A O 1
ATOM 1466 N N . GLY A 1 185 ? -14.791 10.428 7.253 1.00 74.50 185 GLY A N 1
ATOM 1467 C CA . GLY A 1 185 ? -13.775 10.978 6.348 1.00 74.50 185 GLY A CA 1
ATOM 1468 C C . GLY A 1 185 ? -12.389 11.190 6.967 1.00 74.50 185 GLY A C 1
ATOM 1469 O O . GLY A 1 185 ? -11.458 11.552 6.249 1.00 74.50 185 GLY A O 1
ATOM 1470 N N . LEU A 1 186 ? -12.210 10.940 8.269 1.00 83.38 186 LEU A N 1
ATOM 1471 C CA . LEU A 1 186 ? -10.884 10.937 8.887 1.00 83.38 186 LEU A CA 1
ATOM 1472 C C . LEU A 1 186 ? -10.179 9.606 8.643 1.00 83.38 186 LEU A C 1
ATOM 1474 O O . LEU A 1 186 ? -10.661 8.548 9.043 1.00 83.38 186 LEU A O 1
ATOM 1478 N N . LEU A 1 187 ? -9.003 9.683 8.030 1.00 85.75 187 LEU A N 1
ATOM 1479 C CA . LEU A 1 187 ? -8.125 8.539 7.824 1.00 85.75 187 LEU A CA 1
ATOM 1480 C C . LEU A 1 187 ? -7.126 8.442 8.979 1.00 85.75 187 LEU A C 1
ATOM 1482 O O . LEU A 1 187 ? -6.545 9.449 9.389 1.00 85.75 187 LEU A O 1
ATOM 1486 N N . SER A 1 188 ? -6.907 7.231 9.488 1.00 88.25 188 SER A N 1
ATOM 1487 C CA . SER A 1 188 ? -5.862 6.971 10.479 1.00 88.25 188 SER A CA 1
ATOM 1488 C C . SER A 1 188 ? -4.466 7.173 9.897 1.00 88.25 188 SER A C 1
ATOM 1490 O O . SER A 1 188 ? -4.271 7.113 8.687 1.00 88.25 188 SER A O 1
ATOM 1492 N N . HIS A 1 189 ? -3.463 7.366 10.754 1.00 91.19 189 HIS A N 1
ATOM 1493 C CA . HIS A 1 189 ? -2.063 7.486 10.326 1.00 91.19 189 HIS A CA 1
ATOM 1494 C C . HIS A 1 189 ? -1.612 6.323 9.413 1.00 91.19 189 HIS A C 1
ATOM 1496 O O . HIS A 1 189 ? -0.989 6.555 8.378 1.00 91.19 189 HIS A O 1
ATOM 1502 N N . THR A 1 190 ? -2.008 5.088 9.737 1.00 90.81 190 THR A N 1
ATOM 1503 C CA . THR A 1 190 ? -1.765 3.887 8.922 1.00 90.81 190 THR A CA 1
ATOM 1504 C C . THR A 1 190 ? -2.518 3.925 7.589 1.00 90.81 190 THR A C 1
ATOM 1506 O O . THR A 1 190 ? -1.956 3.566 6.558 1.00 90.81 190 THR A O 1
ATOM 1509 N N . GLN A 1 191 ? -3.772 4.392 7.581 1.00 89.69 191 GLN A N 1
ATOM 1510 C CA . GLN A 1 191 ? -4.570 4.543 6.356 1.00 89.69 191 GLN A CA 1
ATOM 1511 C C . GLN A 1 191 ? -4.042 5.659 5.451 1.00 89.69 191 GLN A C 1
ATOM 1513 O O . GLN A 1 191 ? -4.057 5.507 4.235 1.00 89.69 191 GLN A O 1
ATOM 1518 N N . ILE A 1 192 ? -3.547 6.761 6.021 1.00 88.81 192 ILE A N 1
ATOM 1519 C CA . ILE A 1 192 ? -2.896 7.845 5.274 1.00 88.81 192 ILE A CA 1
ATOM 1520 C C . ILE A 1 192 ? -1.628 7.312 4.605 1.00 88.81 192 ILE A C 1
ATOM 1522 O O . ILE A 1 192 ? -1.433 7.532 3.411 1.00 88.81 192 ILE A O 1
ATOM 1526 N N . PHE A 1 193 ? -0.793 6.581 5.350 1.00 92.38 193 PHE A N 1
ATOM 1527 C CA . PHE A 1 193 ? 0.410 5.956 4.805 1.00 92.38 193 PHE A CA 1
ATOM 1528 C C . PHE A 1 193 ? 0.078 4.976 3.669 1.00 92.38 193 PHE A C 1
ATOM 1530 O O . PHE A 1 193 ? 0.634 5.101 2.579 1.00 92.38 193 PHE A O 1
ATOM 1537 N N . ARG A 1 194 ? -0.897 4.078 3.883 1.00 90.31 194 ARG A N 1
ATOM 1538 C CA . ARG A 1 194 ? -1.386 3.149 2.851 1.00 90.31 194 ARG A CA 1
ATOM 1539 C C . ARG A 1 194 ? -1.905 3.882 1.620 1.00 90.31 194 ARG A C 1
ATOM 1541 O O . ARG A 1 194 ? -1.476 3.586 0.517 1.00 90.31 194 ARG A O 1
ATOM 1548 N N . GLY A 1 195 ? -2.768 4.877 1.805 1.00 85.50 195 GLY A N 1
ATOM 1549 C CA . GLY A 1 195 ? -3.348 5.632 0.698 1.00 85.50 195 GLY A CA 1
ATOM 1550 C C . GLY A 1 195 ? -2.296 6.330 -0.168 1.00 85.50 195 GLY A C 1
ATOM 1551 O O . GLY A 1 195 ? -2.465 6.411 -1.382 1.00 85.50 195 GLY A O 1
ATOM 1552 N N . MET A 1 196 ? -1.188 6.795 0.421 1.00 89.88 196 MET A N 1
ATOM 1553 C CA . MET A 1 196 ? -0.065 7.341 -0.351 1.00 89.88 196 MET A CA 1
ATOM 1554 C C . MET A 1 196 ? 0.698 6.263 -1.123 1.00 89.88 196 MET A C 1
ATOM 1556 O O . MET A 1 196 ? 0.992 6.469 -2.300 1.00 89.88 196 MET A O 1
ATOM 1560 N N . GLN A 1 197 ? 0.971 5.114 -0.500 1.00 92.62 197 GLN A N 1
ATOM 1561 C CA . GLN A 1 197 ? 1.605 3.977 -1.171 1.00 92.62 197 GLN A CA 1
ATOM 1562 C C . GLN A 1 197 ? 0.749 3.468 -2.345 1.00 92.62 197 GLN A C 1
ATOM 1564 O O . GLN A 1 197 ? 1.251 3.309 -3.457 1.00 92.62 197 GLN A O 1
ATOM 1569 N N . ASP A 1 198 ? -0.550 3.267 -2.126 1.00 90.56 198 ASP A N 1
ATOM 1570 C CA . ASP A 1 198 ? -1.488 2.803 -3.152 1.00 90.56 198 ASP A CA 1
ATOM 1571 C C . ASP A 1 198 ? -1.566 3.804 -4.309 1.00 90.56 198 ASP A C 1
ATOM 1573 O O . ASP A 1 198 ? -1.556 3.423 -5.481 1.00 90.56 198 ASP A O 1
ATOM 1577 N N . ARG A 1 199 ? -1.578 5.107 -3.994 1.00 87.50 199 ARG A N 1
ATOM 1578 C CA . ARG A 1 199 ? -1.562 6.160 -5.012 1.00 87.50 199 ARG A CA 1
ATOM 1579 C C . ARG A 1 199 ? -0.276 6.140 -5.834 1.00 87.50 199 ARG A C 1
ATOM 1581 O O . ARG A 1 199 ? -0.360 6.335 -7.045 1.00 87.50 199 ARG A O 1
ATOM 1588 N N . TYR A 1 200 ? 0.879 5.899 -5.212 1.00 90.06 200 TYR A N 1
ATOM 1589 C CA . TYR A 1 200 ? 2.144 5.746 -5.931 1.00 90.06 200 TYR A CA 1
ATOM 1590 C C . TYR A 1 200 ? 2.069 4.588 -6.936 1.00 90.06 200 TYR A C 1
ATOM 1592 O O . TYR A 1 200 ? 2.312 4.802 -8.122 1.00 90.06 200 TYR A O 1
ATOM 1600 N N . PHE A 1 201 ? 1.643 3.394 -6.512 1.00 87.94 201 PHE A N 1
ATOM 1601 C CA . PHE A 1 201 ? 1.556 2.241 -7.417 1.00 87.94 201 PHE A CA 1
ATOM 1602 C C . PHE A 1 201 ? 0.500 2.415 -8.516 1.00 87.94 201 PHE A C 1
ATOM 1604 O O . PHE A 1 201 ? 0.722 1.999 -9.657 1.00 87.94 201 PHE A O 1
ATOM 1611 N N . ALA A 1 202 ? -0.621 3.074 -8.211 1.00 82.31 202 ALA A N 1
ATOM 1612 C CA . ALA A 1 202 ? -1.623 3.427 -9.212 1.00 82.31 202 ALA A CA 1
ATOM 1613 C C . ALA A 1 202 ? -1.036 4.358 -10.288 1.00 82.31 202 ALA A C 1
ATOM 1615 O O . ALA A 1 202 ? -1.179 4.089 -11.479 1.00 82.31 202 ALA A O 1
ATOM 1616 N N . LEU A 1 203 ? -0.318 5.410 -9.879 1.00 81.81 203 LEU A N 1
ATOM 1617 C CA . LEU A 1 203 ? 0.339 6.344 -10.799 1.00 81.81 203 LEU A CA 1
ATOM 1618 C C . LEU A 1 203 ? 1.451 5.679 -11.613 1.00 81.81 203 LEU A C 1
ATOM 1620 O O . LEU A 1 203 ? 1.592 5.953 -12.804 1.00 81.81 203 LEU A O 1
ATOM 1624 N N . LEU A 1 204 ? 2.229 4.798 -10.987 1.00 86.50 204 LEU A N 1
ATOM 1625 C CA . LEU A 1 204 ? 3.269 4.030 -11.661 1.00 86.50 204 LEU A CA 1
ATOM 1626 C C . LEU A 1 204 ? 2.670 3.152 -12.770 1.00 86.50 204 LEU A C 1
ATOM 1628 O O . LEU A 1 204 ? 3.201 3.098 -13.879 1.00 86.50 204 LEU A O 1
ATOM 1632 N N . THR A 1 205 ? 1.539 2.504 -12.491 1.00 85.00 205 THR A N 1
ATOM 1633 C CA . THR A 1 205 ? 0.809 1.682 -13.467 1.00 85.00 205 THR A CA 1
ATOM 1634 C C . THR A 1 205 ? 0.247 2.540 -14.603 1.00 85.00 205 THR A C 1
ATOM 1636 O O . THR A 1 205 ? 0.512 2.256 -15.768 1.00 85.00 205 THR A O 1
ATOM 1639 N N . GLU A 1 206 ? -0.417 3.653 -14.278 1.00 80.56 206 GLU A N 1
ATOM 1640 C CA . GLU A 1 206 ? -0.968 4.602 -15.257 1.00 80.56 206 GLU A CA 1
ATOM 1641 C C . GLU A 1 206 ? 0.115 5.158 -16.203 1.00 80.56 206 GLU A C 1
ATOM 1643 O O . GLU A 1 206 ? -0.087 5.251 -17.417 1.00 80.56 206 GLU A O 1
ATOM 1648 N N . ARG A 1 207 ? 1.297 5.502 -15.672 1.00 82.12 207 ARG A N 1
ATOM 1649 C CA . ARG A 1 207 ? 2.441 5.973 -16.473 1.00 82.12 207 ARG A CA 1
ATOM 1650 C C . ARG A 1 207 ? 2.952 4.889 -17.420 1.00 82.12 207 ARG A C 1
ATOM 1652 O O . ARG A 1 207 ? 3.154 5.166 -18.599 1.00 82.12 207 ARG A O 1
ATOM 1659 N N . ARG A 1 208 ? 3.097 3.654 -16.934 1.00 81.94 208 ARG A N 1
ATOM 1660 C CA . ARG A 1 208 ? 3.541 2.508 -17.746 1.00 81.94 208 ARG A CA 1
ATOM 1661 C C . ARG A 1 208 ? 2.582 2.209 -18.891 1.00 81.94 208 ARG A C 1
ATOM 1663 O O . ARG A 1 208 ? 3.029 1.961 -20.007 1.00 81.94 208 ARG A O 1
ATOM 1670 N N . GLU A 1 209 ? 1.279 2.266 -18.636 1.00 79.62 209 GLU A N 1
ATOM 1671 C CA . GLU A 1 209 ? 0.255 2.067 -19.664 1.00 79.62 209 GLU A CA 1
ATOM 1672 C C . GLU A 1 209 ? 0.305 3.166 -20.731 1.00 79.62 209 GLU A C 1
ATOM 1674 O O . GLU A 1 209 ? 0.306 2.871 -21.928 1.00 79.62 209 GLU A O 1
ATOM 1679 N N . ARG A 1 210 ? 0.428 4.434 -20.317 1.00 76.56 210 ARG A N 1
ATOM 1680 C CA . ARG A 1 210 ? 0.580 5.567 -21.246 1.00 76.56 210 ARG A CA 1
ATOM 1681 C C . ARG A 1 210 ? 1.848 5.467 -22.083 1.00 76.56 210 ARG A C 1
ATOM 1683 O O . ARG A 1 210 ? 1.811 5.722 -23.286 1.00 76.56 210 ARG A O 1
ATOM 1690 N N . GLU A 1 211 ? 2.965 5.086 -21.476 1.00 78.56 211 GLU A N 1
ATOM 1691 C CA . GLU A 1 211 ? 4.225 4.905 -22.192 1.00 78.56 211 GLU A CA 1
ATOM 1692 C C . GLU A 1 211 ? 4.139 3.754 -23.189 1.00 78.56 211 GLU A C 1
ATOM 1694 O O . GLU A 1 211 ? 4.498 3.942 -24.352 1.00 78.56 211 GLU A O 1
ATOM 1699 N N . ALA A 1 212 ? 3.578 2.609 -22.793 1.00 74.62 212 ALA A N 1
ATOM 1700 C CA . ALA A 1 212 ? 3.347 1.482 -23.692 1.00 74.62 212 ALA A CA 1
ATOM 1701 C C . ALA A 1 212 ? 2.458 1.873 -24.885 1.00 74.62 212 ALA A C 1
ATOM 1703 O O . ALA A 1 212 ? 2.795 1.561 -26.031 1.00 74.62 212 ALA A O 1
ATOM 1704 N N . ALA A 1 213 ? 1.381 2.627 -24.639 1.00 71.81 213 ALA A N 1
ATOM 1705 C CA . ALA A 1 213 ? 0.526 3.168 -25.691 1.00 71.81 213 ALA A CA 1
ATOM 1706 C C . ALA A 1 213 ? 1.311 4.103 -26.629 1.00 71.81 213 ALA A C 1
ATOM 1708 O O . ALA A 1 213 ? 1.267 3.935 -27.848 1.00 71.81 213 ALA A O 1
ATOM 1709 N N . SER A 1 214 ? 2.109 5.025 -26.085 1.00 71.31 214 SER A N 1
ATOM 1710 C CA . SER A 1 214 ? 2.914 5.959 -26.885 1.00 71.31 214 SER A CA 1
ATOM 1711 C C . SER A 1 214 ? 3.994 5.263 -27.725 1.00 71.31 214 SER A C 1
ATOM 1713 O O . SER A 1 214 ? 4.235 5.646 -28.868 1.00 71.31 214 SER A O 1
ATOM 1715 N N . VAL A 1 215 ? 4.623 4.210 -27.196 1.00 68.12 215 VAL A N 1
ATOM 1716 C CA . VAL A 1 215 ? 5.617 3.406 -27.918 1.00 68.12 215 VAL A CA 1
ATOM 1717 C C . VAL A 1 215 ? 4.941 2.597 -29.022 1.00 68.12 215 VAL A C 1
ATOM 1719 O O . VAL A 1 215 ? 5.491 2.491 -30.117 1.00 68.12 215 VAL A O 1
ATOM 1722 N N . SER A 1 216 ? 3.743 2.059 -28.774 1.00 68.12 216 SER A N 1
ATOM 1723 C CA . SER A 1 216 ? 2.966 1.362 -29.803 1.00 68.12 216 SER A CA 1
ATOM 1724 C C . SER A 1 216 ? 2.561 2.296 -30.949 1.00 68.12 216 SER A C 1
ATOM 1726 O O . SER A 1 216 ? 2.735 1.930 -32.109 1.00 68.12 216 SER A O 1
ATOM 1728 N N . ALA A 1 217 ? 2.152 3.530 -30.632 1.00 68.69 217 ALA A N 1
ATOM 1729 C CA . ALA A 1 217 ? 1.836 4.559 -31.618 1.00 68.69 217 ALA A CA 1
ATOM 1730 C C . ALA A 1 217 ? 3.075 4.941 -32.442 1.00 68.69 217 ALA A C 1
ATOM 1732 O O . ALA A 1 217 ? 3.043 4.874 -33.663 1.00 68.69 217 ALA A O 1
ATOM 1733 N N . LYS A 1 218 ? 4.220 5.199 -31.792 1.00 68.25 218 LYS A N 1
ATOM 1734 C CA . LYS A 1 218 ? 5.484 5.487 -32.496 1.00 68.25 218 LYS A CA 1
ATOM 1735 C C . LYS A 1 218 ? 5.940 4.338 -33.398 1.00 68.25 218 LYS A C 1
ATOM 1737 O O . LYS A 1 218 ? 6.519 4.580 -34.451 1.00 68.25 218 LYS A O 1
ATOM 1742 N N . ARG A 1 219 ? 5.708 3.081 -33.003 1.00 63.50 219 ARG A N 1
ATOM 1743 C CA . ARG A 1 219 ? 6.000 1.918 -33.859 1.00 63.50 219 ARG A CA 1
ATOM 1744 C C . ARG A 1 219 ? 5.084 1.867 -35.081 1.00 63.50 219 ARG A C 1
ATOM 1746 O O . ARG A 1 219 ? 5.569 1.518 -36.153 1.00 63.50 219 ARG A O 1
ATOM 1753 N N . ALA A 1 220 ? 3.808 2.219 -34.927 1.00 63.41 220 ALA A N 1
ATOM 1754 C CA . ALA A 1 220 ? 2.880 2.342 -36.047 1.00 63.41 220 ALA A CA 1
ATOM 1755 C C . ALA A 1 220 ? 3.302 3.477 -36.998 1.00 63.41 220 ALA A C 1
ATOM 1757 O O . ALA A 1 220 ? 3.425 3.229 -38.194 1.00 63.41 220 ALA A O 1
ATOM 1758 N N . ASP A 1 221 ? 3.659 4.651 -36.466 1.00 64.56 221 ASP A N 1
ATOM 1759 C CA . ASP A 1 221 ? 4.136 5.797 -37.256 1.00 64.56 221 ASP A CA 1
ATOM 1760 C C . ASP A 1 221 ? 5.419 5.472 -38.036 1.00 64.56 221 ASP A C 1
ATOM 1762 O O . ASP A 1 221 ? 5.565 5.848 -39.198 1.00 64.56 221 ASP A O 1
ATOM 1766 N N . ILE A 1 222 ? 6.365 4.746 -37.425 1.00 55.19 222 ILE A N 1
ATOM 1767 C CA . ILE A 1 222 ? 7.587 4.302 -38.114 1.00 55.19 222 ILE A CA 1
ATOM 1768 C C . ILE A 1 222 ? 7.247 3.306 -39.226 1.00 55.19 222 ILE A C 1
ATOM 1770 O O . ILE A 1 222 ? 7.794 3.421 -40.322 1.00 55.19 222 ILE A O 1
ATOM 1774 N N . ALA A 1 223 ? 6.352 2.346 -38.974 1.00 61.72 223 ALA A N 1
ATOM 1775 C CA . ALA A 1 223 ? 5.933 1.381 -39.989 1.00 61.72 223 ALA A CA 1
ATOM 1776 C C . ALA A 1 223 ? 5.231 2.073 -41.172 1.00 61.72 223 ALA A C 1
ATOM 1778 O O . ALA A 1 223 ? 5.523 1.762 -42.327 1.00 61.72 223 ALA A O 1
ATOM 1779 N N . GLU A 1 224 ? 4.371 3.056 -40.903 1.00 63.16 224 GLU A N 1
ATOM 1780 C CA . GLU A 1 224 ? 3.699 3.859 -41.928 1.00 63.16 224 GLU A CA 1
ATOM 1781 C C . GLU A 1 224 ? 4.690 4.740 -42.707 1.00 63.16 224 GLU A C 1
ATOM 1783 O O . GLU A 1 224 ? 4.695 4.744 -43.941 1.00 63.16 224 GLU A O 1
ATOM 1788 N N . GLY A 1 225 ? 5.614 5.408 -42.012 1.00 53.62 225 GLY A N 1
ATOM 1789 C CA . GLY A 1 225 ? 6.681 6.195 -42.632 1.00 53.62 225 GLY A CA 1
ATOM 1790 C C . GLY A 1 225 ? 7.609 5.358 -43.520 1.00 53.62 225 GLY A C 1
ATOM 1791 O O . GLY A 1 225 ? 8.072 5.835 -44.558 1.00 53.62 225 GLY A O 1
ATOM 1792 N N . GLN A 1 226 ? 7.836 4.090 -43.169 1.00 54.97 226 GLN A N 1
ATOM 1793 C CA . GLN A 1 226 ? 8.631 3.159 -43.970 1.00 54.97 226 GLN A CA 1
ATOM 1794 C C . GLN A 1 226 ? 7.912 2.756 -45.271 1.00 54.97 226 GLN A C 1
ATOM 1796 O O . GLN A 1 226 ? 8.561 2.620 -46.309 1.00 54.97 226 GLN A O 1
ATOM 1801 N N . ILE A 1 227 ? 6.578 2.647 -45.251 1.00 59.25 227 ILE A N 1
ATOM 1802 C CA . ILE A 1 227 ? 5.751 2.391 -46.443 1.00 59.25 227 ILE A CA 1
ATOM 1803 C C . ILE A 1 227 ? 5.760 3.610 -47.381 1.00 59.25 227 ILE A C 1
ATOM 1805 O O . ILE A 1 227 ? 5.992 3.467 -48.584 1.00 59.25 227 ILE A O 1
ATOM 1809 N N . ILE A 1 228 ? 5.585 4.819 -46.838 1.00 61.47 228 ILE A N 1
ATOM 1810 C CA . ILE A 1 228 ? 5.607 6.071 -47.617 1.00 61.47 228 ILE A CA 1
ATOM 1811 C C . ILE A 1 228 ? 7.001 6.320 -48.221 1.00 61.47 228 ILE A C 1
ATOM 1813 O O . ILE A 1 228 ? 7.120 6.709 -49.387 1.00 61.47 228 ILE A O 1
ATOM 1817 N N . GLY A 1 229 ? 8.065 6.039 -47.461 1.00 51.41 229 GLY A N 1
ATOM 1818 C CA . GLY A 1 229 ? 9.448 6.144 -47.928 1.00 51.41 229 GLY A CA 1
ATOM 1819 C C . GLY A 1 229 ? 9.783 5.191 -49.080 1.00 51.41 229 GLY A C 1
ATOM 1820 O O . GLY A 1 229 ? 10.561 5.544 -49.963 1.00 51.41 229 GLY A O 1
ATOM 1821 N N . TRP A 1 230 ? 9.166 4.008 -49.129 1.00 59.25 230 TRP A N 1
ATOM 1822 C CA . TRP A 1 230 ? 9.361 3.068 -50.237 1.00 59.25 230 TRP A CA 1
ATOM 1823 C C . TRP A 1 230 ? 8.663 3.534 -51.524 1.00 59.25 230 TRP A C 1
ATOM 1825 O O . TRP A 1 230 ? 9.220 3.423 -52.619 1.00 59.25 230 TRP A O 1
ATOM 1835 N N . GLY A 1 231 ? 7.480 4.144 -51.394 1.00 63.00 231 GLY A N 1
ATOM 1836 C CA . GLY A 1 231 ? 6.755 4.740 -52.519 1.00 63.00 231 GLY A CA 1
ATOM 1837 C C . GLY A 1 231 ? 7.502 5.910 -53.172 1.00 63.00 231 GLY A C 1
ATOM 1838 O O . GLY A 1 231 ? 7.566 5.998 -54.400 1.00 63.00 231 GLY A O 1
ATOM 1839 N N . SER A 1 232 ? 8.124 6.783 -52.373 1.00 63.12 232 SER A N 1
ATOM 1840 C CA . SER A 1 232 ? 8.884 7.929 -52.898 1.00 63.12 232 SER A CA 1
ATOM 1841 C C . SER A 1 232 ? 10.176 7.510 -53.609 1.00 63.12 232 SER A C 1
ATOM 1843 O O . SER A 1 232 ? 10.555 8.118 -54.613 1.00 63.12 232 SER A O 1
ATOM 1845 N N . LEU A 1 233 ? 10.813 6.427 -53.154 1.00 67.44 233 LEU A N 1
ATOM 1846 C CA . LEU A 1 233 ? 12.038 5.897 -53.749 1.00 67.44 233 LEU A CA 1
ATOM 1847 C C . LEU A 1 233 ? 11.778 5.302 -55.141 1.00 67.44 233 LEU A C 1
ATOM 1849 O O . LEU A 1 233 ? 12.540 5.561 -56.072 1.00 67.44 233 LEU A O 1
ATOM 1853 N N . HIS A 1 234 ? 10.655 4.599 -55.324 1.00 72.19 234 HIS A N 1
ATOM 1854 C CA . HIS A 1 234 ? 10.224 4.131 -56.645 1.00 72.19 234 HIS A CA 1
ATOM 1855 C C . HIS A 1 234 ? 9.931 5.285 -57.607 1.00 72.19 234 HIS A C 1
ATOM 1857 O O . HIS A 1 234 ? 10.386 5.256 -58.752 1.00 72.19 234 HIS A O 1
ATOM 1863 N N . LEU A 1 235 ? 9.222 6.321 -57.147 1.00 72.19 235 LEU A N 1
ATOM 1864 C CA . LEU A 1 235 ? 8.928 7.503 -57.960 1.00 72.19 235 LEU A CA 1
ATOM 1865 C C . LEU A 1 235 ? 10.219 8.195 -58.428 1.00 72.19 235 LEU A C 1
ATOM 1867 O O . LEU A 1 235 ? 10.362 8.510 -59.609 1.00 72.19 235 LEU A O 1
ATOM 1871 N N . MET A 1 236 ? 11.186 8.378 -57.524 1.00 70.06 236 MET A N 1
ATOM 1872 C CA . MET A 1 236 ? 12.484 8.978 -57.845 1.00 70.06 236 MET A CA 1
ATOM 1873 C C . MET A 1 236 ? 13.254 8.154 -58.887 1.00 70.06 236 MET A C 1
ATOM 1875 O O . MET A 1 236 ? 13.851 8.718 -59.804 1.00 70.06 236 MET A O 1
ATOM 1879 N N . LEU A 1 237 ? 13.201 6.823 -58.786 1.00 80.31 237 LEU A N 1
ATOM 1880 C CA . LEU A 1 237 ? 13.869 5.912 -59.716 1.00 80.31 237 LEU A CA 1
ATOM 1881 C C . LEU A 1 237 ? 13.246 5.979 -61.121 1.00 80.31 237 LEU A C 1
ATOM 1883 O O . LEU A 1 237 ? 13.977 6.034 -62.110 1.00 80.31 237 LEU A O 1
ATOM 1887 N N . TYR A 1 238 ? 11.915 6.079 -61.221 1.00 82.94 238 TYR A N 1
ATOM 1888 C CA . TYR A 1 238 ? 11.227 6.303 -62.499 1.00 82.94 238 TYR A CA 1
ATOM 1889 C C . TYR A 1 238 ? 11.584 7.651 -63.133 1.00 82.94 238 TYR A C 1
ATOM 1891 O O . TYR A 1 238 ? 11.827 7.712 -64.339 1.00 82.94 238 TYR A O 1
ATOM 1899 N N . VAL A 1 239 ? 11.661 8.723 -62.338 1.00 81.06 239 VAL A N 1
ATOM 1900 C CA . VAL A 1 239 ? 12.050 10.055 -62.830 1.00 81.06 239 VAL A CA 1
ATOM 1901 C C . VAL A 1 239 ? 13.493 10.050 -63.347 1.00 81.06 239 VAL A C 1
ATOM 1903 O O . VAL A 1 239 ? 13.755 10.558 -64.439 1.00 81.06 239 VAL A O 1
ATOM 1906 N N . LEU A 1 240 ? 14.423 9.427 -62.615 1.00 82.81 240 LEU A N 1
ATOM 1907 C CA . LEU A 1 240 ? 15.823 9.304 -63.032 1.00 82.81 240 LEU A CA 1
ATOM 1908 C C . LEU A 1 240 ? 15.963 8.479 -64.324 1.00 82.81 240 LEU A C 1
ATOM 1910 O O . LEU A 1 240 ? 16.683 8.875 -65.241 1.00 82.81 240 LEU A O 1
ATOM 1914 N N . ALA A 1 241 ? 15.249 7.354 -64.417 1.00 82.50 241 ALA A N 1
ATOM 1915 C CA . ALA A 1 241 ? 15.238 6.516 -65.612 1.00 82.50 241 ALA A CA 1
ATOM 1916 C C . ALA A 1 241 ? 14.669 7.269 -66.826 1.00 82.50 241 ALA A C 1
ATOM 1918 O O . ALA A 1 241 ? 15.260 7.230 -67.905 1.00 82.50 241 ALA A O 1
ATOM 1919 N N . GLY A 1 242 ? 13.575 8.016 -66.645 1.00 87.19 242 GLY A N 1
ATOM 1920 C CA . GLY A 1 242 ? 13.003 8.866 -67.691 1.00 87.19 242 GLY A CA 1
ATOM 1921 C C . GLY A 1 242 ? 13.985 9.933 -68.184 1.00 87.19 242 GLY A C 1
ATOM 1922 O O . GLY A 1 242 ? 14.128 10.135 -69.390 1.00 87.19 242 GLY A O 1
ATOM 1923 N N . PHE A 1 243 ? 14.724 10.562 -67.267 1.00 89.75 243 PHE A N 1
ATOM 1924 C CA . PHE A 1 243 ? 15.758 11.533 -67.622 1.00 89.75 243 PHE A CA 1
ATOM 1925 C C . PHE A 1 243 ? 16.912 10.899 -68.413 1.00 89.75 243 PHE A C 1
ATOM 1927 O O . PHE A 1 243 ? 17.336 11.456 -69.425 1.00 89.75 243 PHE A O 1
ATOM 1934 N N . LEU A 1 244 ? 17.387 9.716 -68.008 1.00 87.88 244 LEU A N 1
ATOM 1935 C CA . LEU A 1 244 ? 18.437 8.986 -68.730 1.00 87.88 244 LEU A CA 1
ATOM 1936 C C . LEU A 1 244 ? 18.019 8.632 -70.160 1.00 87.88 244 LEU A C 1
ATOM 1938 O O . LEU A 1 244 ? 18.809 8.811 -71.086 1.00 87.88 244 LEU A O 1
ATOM 1942 N N . VAL A 1 245 ? 16.775 8.185 -70.353 1.00 90.38 245 VAL A N 1
ATOM 1943 C CA . VAL A 1 245 ? 16.233 7.891 -71.688 1.00 90.38 245 VAL A CA 1
ATOM 1944 C C . VAL A 1 245 ? 16.211 9.154 -72.550 1.00 90.38 245 VAL A C 1
ATOM 1946 O O . VAL A 1 245 ? 16.699 9.130 -73.680 1.00 90.38 245 VAL A O 1
ATOM 1949 N N . LEU A 1 246 ? 15.722 10.279 -72.016 1.00 87.06 246 LEU A N 1
ATOM 1950 C CA . LEU A 1 246 ? 15.722 11.560 -72.733 1.00 87.06 246 LEU A CA 1
ATOM 1951 C C . LEU A 1 246 ? 17.139 12.016 -73.106 1.00 87.06 246 LEU A C 1
ATOM 1953 O O . LEU A 1 246 ? 17.369 12.449 -74.236 1.00 87.06 246 LEU A O 1
ATOM 1957 N N . MET A 1 247 ? 18.099 11.883 -72.189 1.00 87.25 247 MET A N 1
ATOM 1958 C CA . MET A 1 247 ? 19.490 12.260 -72.441 1.00 87.25 247 MET A CA 1
ATOM 1959 C C . MET A 1 247 ? 20.127 11.382 -73.526 1.00 87.25 247 MET A C 1
ATOM 1961 O O . MET A 1 247 ? 20.851 11.884 -74.386 1.00 87.25 247 MET A O 1
ATOM 1965 N N . PHE A 1 248 ? 19.820 10.084 -73.525 1.00 89.12 248 PHE A N 1
ATOM 1966 C CA . PHE A 1 248 ? 20.285 9.144 -74.541 1.00 89.12 248 PHE A CA 1
ATOM 1967 C C . PHE A 1 248 ? 19.746 9.493 -75.935 1.00 89.12 248 PHE A C 1
ATOM 1969 O O . PHE A 1 248 ? 20.517 9.553 -76.893 1.00 89.12 248 PHE A O 1
ATOM 1976 N N . PHE A 1 249 ? 18.455 9.823 -76.052 1.00 87.75 249 PHE A N 1
ATOM 1977 C CA . PHE A 1 249 ? 17.885 10.328 -77.307 1.00 87.75 249 PHE A CA 1
ATOM 1978 C C . PHE A 1 249 ? 18.561 11.621 -77.771 1.00 87.75 249 PHE A C 1
ATOM 1980 O O . PHE A 1 249 ? 18.854 11.776 -78.957 1.00 87.75 249 PHE A O 1
ATOM 1987 N N . PHE A 1 250 ? 18.863 12.533 -76.846 1.00 87.44 250 PHE A N 1
ATOM 1988 C CA . PHE A 1 250 ? 19.558 13.775 -77.173 1.00 87.44 250 PHE A CA 1
ATOM 1989 C C . PHE A 1 250 ? 20.966 13.518 -77.729 1.00 87.44 250 PHE A C 1
ATOM 1991 O O . PHE A 1 250 ? 21.370 14.148 -78.708 1.00 87.44 250 PHE A O 1
ATOM 1998 N N . LEU A 1 251 ? 21.696 12.559 -77.149 1.00 87.25 251 LEU A N 1
ATOM 1999 C CA . LEU A 1 251 ? 23.004 12.130 -77.645 1.00 87.25 251 LEU A CA 1
ATOM 2000 C C . LEU A 1 251 ? 22.915 11.491 -79.034 1.00 87.25 251 LEU A C 1
ATOM 2002 O O . LEU A 1 251 ? 23.727 11.828 -79.893 1.00 87.25 251 LEU A O 1
ATOM 2006 N N . LEU A 1 252 ? 21.925 10.628 -79.286 1.00 86.94 252 LEU A N 1
ATOM 2007 C CA . LEU A 1 252 ? 21.716 10.037 -80.613 1.00 86.94 252 LEU A CA 1
ATOM 2008 C C . LEU A 1 252 ? 21.471 11.114 -81.675 1.00 86.94 252 LEU A C 1
ATOM 2010 O O . LEU A 1 252 ? 22.151 11.134 -82.700 1.00 86.94 252 LEU A O 1
ATOM 2014 N N . ILE A 1 253 ? 20.582 12.070 -81.392 1.00 83.69 253 ILE A N 1
ATOM 2015 C CA . ILE A 1 253 ? 20.300 13.194 -82.296 1.00 83.69 253 ILE A CA 1
ATOM 2016 C C . ILE A 1 253 ? 21.559 14.050 -82.515 1.00 83.69 253 ILE A C 1
ATOM 2018 O O . ILE A 1 253 ? 21.836 14.489 -83.635 1.00 83.69 253 ILE A O 1
ATOM 2022 N N . ALA A 1 254 ? 22.346 14.296 -81.464 1.00 83.75 254 ALA A N 1
ATOM 2023 C CA . ALA A 1 254 ? 23.587 15.058 -81.566 1.00 83.75 254 ALA A CA 1
ATOM 2024 C C . ALA A 1 254 ? 24.638 14.348 -82.438 1.00 83.75 254 ALA A C 1
ATOM 2026 O O . ALA A 1 254 ? 25.275 15.001 -83.270 1.00 83.75 254 ALA A O 1
ATOM 2027 N N . ILE A 1 255 ? 24.784 13.027 -82.294 1.00 83.75 255 ILE A N 1
ATOM 2028 C CA . ILE A 1 255 ? 25.689 12.200 -83.105 1.00 83.75 255 ILE A CA 1
ATOM 2029 C C . ILE A 1 255 ? 25.239 12.192 -84.567 1.00 83.75 255 ILE A C 1
ATOM 2031 O O . ILE A 1 255 ? 26.051 12.481 -85.448 1.00 83.75 255 ILE A O 1
ATOM 2035 N N . GLU A 1 256 ? 23.953 11.956 -84.842 1.00 83.88 256 GLU A N 1
ATOM 2036 C CA . GLU A 1 256 ? 23.414 11.993 -86.207 1.00 83.88 256 GLU A CA 1
ATOM 2037 C C . GLU A 1 256 ? 23.642 13.357 -86.867 1.00 83.88 256 GLU A C 1
ATOM 2039 O O . GLU A 1 256 ? 24.060 13.451 -88.025 1.00 83.88 256 GLU A O 1
ATOM 2044 N N . ARG A 1 257 ? 23.423 14.447 -86.122 1.00 80.81 257 ARG A N 1
ATOM 2045 C CA . ARG A 1 257 ? 23.675 15.805 -86.615 1.00 80.81 257 ARG A CA 1
ATOM 2046 C C . ARG A 1 257 ? 25.158 16.045 -86.895 1.00 80.81 257 ARG A C 1
ATOM 2048 O O . ARG A 1 257 ? 25.482 16.745 -87.855 1.00 80.81 257 ARG A O 1
ATOM 2055 N N . HIS A 1 258 ? 26.056 15.500 -86.077 1.00 75.94 258 HIS A N 1
ATOM 2056 C CA . HIS A 1 258 ? 27.495 15.619 -86.291 1.00 75.94 258 HIS A CA 1
ATOM 2057 C C . HIS A 1 258 ? 27.945 14.835 -87.534 1.00 75.94 258 HIS A C 1
ATOM 2059 O O . HIS A 1 258 ? 28.630 15.398 -88.385 1.00 75.94 258 HIS A O 1
ATOM 2065 N N . GLN A 1 259 ? 27.469 13.600 -87.714 1.00 75.31 259 GLN A N 1
ATOM 2066 C CA . GLN A 1 259 ? 27.761 12.776 -88.894 1.00 75.31 259 GLN A CA 1
ATOM 2067 C C . GLN A 1 259 ? 27.236 13.410 -90.191 1.00 75.31 259 GLN A C 1
ATOM 2069 O O . GLN A 1 259 ? 27.957 13.475 -91.187 1.00 75.31 259 GLN A O 1
ATOM 2074 N N . ARG A 1 260 ? 26.025 13.988 -90.173 1.00 70.75 260 ARG A N 1
ATOM 2075 C CA . ARG A 1 260 ? 25.491 14.741 -91.324 1.00 70.75 260 ARG A CA 1
ATOM 2076 C C . ARG A 1 260 ? 26.312 15.989 -91.656 1.00 70.75 260 ARG A C 1
ATOM 2078 O O . ARG A 1 260 ? 26.405 16.349 -92.822 1.00 70.75 260 ARG A O 1
ATOM 2085 N N . ARG A 1 261 ? 26.922 16.653 -90.668 1.00 61.38 261 ARG A N 1
ATOM 2086 C CA . ARG A 1 261 ? 27.812 17.805 -90.914 1.00 61.38 261 ARG A CA 1
ATOM 2087 C C . ARG A 1 261 ? 29.155 17.402 -91.521 1.00 61.38 261 ARG A C 1
ATOM 2089 O O . ARG A 1 261 ? 29.704 18.184 -92.290 1.00 61.38 261 ARG A O 1
ATOM 2096 N N . VAL A 1 262 ? 29.675 16.223 -91.186 1.00 57.94 262 VAL A N 1
ATOM 2097 C CA . VAL A 1 262 ? 30.940 15.712 -91.740 1.00 57.94 262 VAL A CA 1
ATOM 2098 C C . VAL A 1 262 ? 30.755 15.252 -93.192 1.00 57.94 262 VAL A C 1
ATOM 2100 O O . VAL A 1 262 ? 31.572 15.600 -94.036 1.00 57.94 262 VAL A O 1
ATOM 2103 N N . ASN A 1 263 ? 29.631 14.606 -93.522 1.00 56.00 263 ASN A N 1
ATOM 2104 C CA . ASN A 1 263 ? 29.343 14.146 -94.891 1.00 56.00 263 ASN A CA 1
ATOM 2105 C C . ASN A 1 263 ? 29.027 15.258 -95.913 1.00 56.00 263 ASN A C 1
ATOM 2107 O O . ASN A 1 263 ? 28.965 14.974 -97.101 1.00 56.00 263 ASN A O 1
ATOM 2111 N N . VAL A 1 264 ? 28.821 16.510 -95.488 1.00 54.94 264 VAL A N 1
ATOM 2112 C CA . VAL A 1 264 ? 28.570 17.659 -96.392 1.00 54.94 264 VAL A CA 1
ATOM 2113 C C . VAL A 1 264 ? 29.868 18.421 -96.733 1.00 54.94 264 VAL A C 1
ATOM 2115 O O . VAL A 1 264 ? 29.853 19.351 -97.533 1.00 54.94 264 VAL A O 1
ATOM 2118 N N . ARG A 1 265 ? 31.009 18.036 -96.143 1.00 48.16 265 ARG A N 1
ATOM 2119 C CA . ARG A 1 265 ? 32.342 18.617 -96.409 1.00 48.16 265 ARG A CA 1
ATOM 2120 C C . ARG A 1 265 ? 33.338 17.626 -97.034 1.00 48.16 265 ARG A C 1
ATOM 2122 O O . ARG A 1 265 ? 34.535 17.906 -97.022 1.00 48.16 265 ARG A O 1
ATOM 2129 N N . GLY A 1 266 ? 32.846 16.495 -97.539 1.00 43.75 266 GLY A N 1
ATOM 2130 C CA . GLY A 1 266 ? 33.599 15.579 -98.402 1.00 43.75 266 GLY A CA 1
ATOM 2131 C C . GLY A 1 266 ? 33.435 15.943 -99.867 1.00 43.75 266 GLY A C 1
ATOM 2132 O O . GLY A 1 266 ? 32.319 16.384 -100.222 1.00 43.75 266 GLY A O 1
#

Sequence (266 aa):
MVEQPVSVVASELPAAIAPEAAKAAAKRTEGASLKAERAFYKRFVEQYHGLYQTRFEPFRRAEDKRLNRDEFDDNFVQSGERLAALARGEGDFAKDRTDLEELLQVMTQASTLPETLARLNQYKNAFKKPVRSQVERFRTESRRGWDSLSTSCEGWYESPVGCAVTRQVSVPYTQTVTAMALPEGLLSHTQIFRGMQDRYFALLTERREREAASVSAKRADIAEGQIIGWGSLHLMLYVLAGFLVLMFFFLLIAIERHQRRVNVRG

pLDDT: mean 79.8, std 17.54, range [28.5, 97.5]